Protein AF-Q6NM25-2-F1 (afdb_monomer_lite)

Sequence (185 aa):
MAEPDSVNEAKEKKKKLWKAVFAISGIMLTLVIYGLLQEKIMRVPYGLKKEYFKHSLFLVFCNRLTTSAVSAAALLASKKVLDPVAPVYKYCLISVTNILTTTCQYEALKYVSFPVQTLAKCAKMIPVMVWGTLIMQKKYRGFDYLVAFLVTLGCSVFILFPAGDDISPYNKGRENTVWGVSLMV

Radius of gyration: 23.04 Å; chains: 1; bounding box: 57×48×70 Å

Foldseek 3Di:
DPPPPVVVVVVVVVVVVVVVVVVVVVVVVVVVVVQVVLLCLQPAQDDPVSHGPPCSLVVVVVVVVVVVVVVVVVCVVVVPDPPVPDDVVVVVVVVVVVVVVSSVLSVVSNVPPSLVSVLVVLLVVLVVVVVCCVPVVDPDDVVVVVVSVVSSVVSVCVVCVVVVVPPPVPDDDDPCVVVVVVVVD

Structure (mmCIF, N/CA/C/O backbone):
data_AF-Q6NM25-2-F1
#
_entry.id   AF-Q6NM25-2-F1
#
loop_
_atom_site.group_PDB
_atom_site.id
_atom_site.type_symbol
_atom_site.label_atom_id
_atom_site.label_alt_id
_atom_site.label_comp_id
_atom_site.label_asym_id
_atom_site.label_entity_id
_atom_site.label_seq_id
_atom_site.pdbx_PDB_ins_code
_atom_site.Cartn_x
_atom_site.Cartn_y
_atom_site.Cartn_z
_atom_site.occupancy
_atom_site.B_iso_or_equiv
_atom_site.auth_seq_id
_atom_site.auth_comp_id
_atom_site.auth_asym_id
_atom_site.auth_atom_id
_atom_site.pdbx_PDB_model_num
ATOM 1 N N . MET A 1 1 ? -17.375 28.303 41.080 1.00 48.09 1 MET A N 1
ATOM 2 C CA . MET A 1 1 ? -16.167 27.446 41.119 1.00 48.09 1 MET A CA 1
ATOM 3 C C . MET A 1 1 ? -16.211 26.395 39.995 1.00 48.09 1 MET A C 1
ATOM 5 O O . MET A 1 1 ? -16.061 25.217 40.264 1.00 48.09 1 MET A O 1
ATOM 9 N N . ALA A 1 2 ? -16.425 26.806 38.734 1.00 59.50 2 ALA A N 1
ATOM 10 C CA . ALA A 1 2 ? -16.685 25.899 37.596 1.00 59.50 2 ALA A CA 1
ATOM 11 C C . ALA A 1 2 ? -15.498 25.758 36.612 1.00 59.50 2 ALA A C 1
ATOM 13 O O . ALA A 1 2 ? -15.672 25.316 35.483 1.00 59.50 2 ALA A O 1
ATOM 14 N N . GLU A 1 3 ? -14.287 26.150 37.015 1.00 63.69 3 GLU A N 1
ATOM 15 C CA . GLU A 1 3 ? -13.128 26.219 36.112 1.00 63.69 3 GLU A CA 1
ATOM 16 C C . GLU A 1 3 ? -12.141 25.024 36.112 1.00 63.69 3 GLU A C 1
ATOM 18 O O . GLU A 1 3 ? -11.453 24.871 35.100 1.00 63.69 3 GLU A O 1
ATOM 23 N N . PRO A 1 4 ? -12.029 24.136 37.130 1.00 66.94 4 PRO A N 1
ATOM 24 C CA . PRO A 1 4 ? -10.933 23.157 37.145 1.00 66.94 4 PRO A CA 1
ATOM 25 C C . PRO A 1 4 ? -11.075 22.038 36.097 1.00 66.94 4 PRO A C 1
ATOM 27 O O . PRO A 1 4 ? -10.065 21.596 35.541 1.00 66.94 4 PRO A O 1
ATOM 30 N N . ASP A 1 5 ? -12.299 21.608 35.780 1.00 76.69 5 ASP A N 1
ATOM 31 C CA . ASP A 1 5 ? -12.516 20.469 34.879 1.00 76.69 5 ASP A CA 1
ATOM 32 C C . ASP A 1 5 ? -12.181 20.816 33.422 1.00 76.69 5 ASP A C 1
ATOM 34 O O . ASP A 1 5 ? -11.438 20.084 32.764 1.00 76.69 5 ASP A O 1
ATOM 38 N N . SER A 1 6 ? -12.600 21.995 32.947 1.00 77.12 6 SER A N 1
ATOM 39 C CA . SER A 1 6 ? -12.327 22.447 31.571 1.00 77.12 6 SER A CA 1
ATOM 40 C C . SER A 1 6 ? -10.824 22.593 31.276 1.00 77.12 6 SER A C 1
ATOM 42 O O . SER A 1 6 ? -10.347 22.232 30.194 1.00 77.12 6 SER A O 1
ATOM 44 N N . VAL A 1 7 ? -10.044 23.063 32.258 1.00 79.50 7 VAL A N 1
ATOM 45 C CA . VAL A 1 7 ? -8.588 23.226 32.138 1.00 79.50 7 VAL A CA 1
ATOM 46 C C . VAL A 1 7 ? -7.889 21.867 32.076 1.00 79.50 7 VAL A C 1
ATOM 48 O O . VAL A 1 7 ? -6.937 21.695 31.305 1.00 79.50 7 VAL A O 1
ATOM 51 N N . ASN A 1 8 ? -8.349 20.888 32.858 1.00 83.81 8 ASN A N 1
ATOM 52 C CA . ASN A 1 8 ? -7.788 19.538 32.852 1.00 83.81 8 ASN A CA 1
ATOM 53 C C . ASN A 1 8 ? -8.090 18.805 31.540 1.00 83.81 8 ASN A C 1
ATOM 55 O O . ASN A 1 8 ? -7.169 18.241 30.941 1.00 83.81 8 ASN A O 1
ATOM 59 N N . GLU A 1 9 ? -9.319 18.899 31.030 1.00 82.56 9 GLU A N 1
ATOM 60 C CA . GLU A 1 9 ? -9.685 18.340 29.726 1.00 82.56 9 GLU A CA 1
ATOM 61 C C . GLU A 1 9 ? -8.871 18.967 28.585 1.00 82.56 9 GLU A C 1
ATOM 63 O O . GLU A 1 9 ? -8.362 18.257 27.712 1.00 82.56 9 GLU A O 1
ATOM 68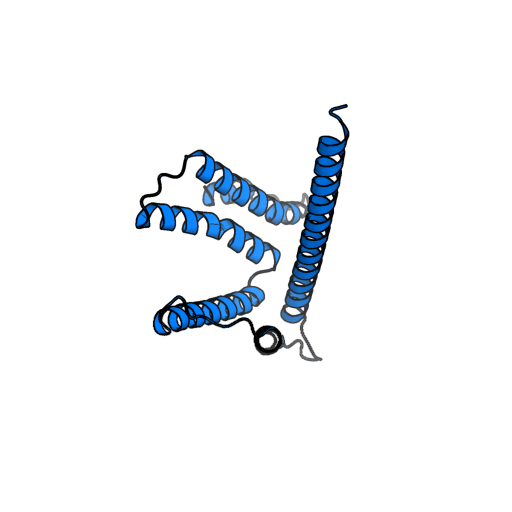 N N . ALA A 1 10 ? -8.682 20.291 28.597 1.00 83.75 10 ALA A N 1
ATOM 69 C CA . ALA A 1 10 ? -7.861 20.982 27.604 1.00 83.75 10 ALA A CA 1
ATOM 70 C C . ALA A 1 10 ? -6.391 20.525 27.658 1.00 83.75 10 ALA A C 1
ATOM 72 O O . ALA A 1 10 ? -5.776 20.265 26.617 1.00 83.75 10 ALA A O 1
ATOM 73 N N . LYS A 1 11 ? -5.824 20.359 28.863 1.00 85.81 11 LYS A N 1
ATOM 74 C CA . LYS A 1 11 ? -4.467 19.819 29.053 1.00 85.81 11 LYS A CA 1
ATOM 75 C C . LYS A 1 11 ? -4.356 18.376 28.562 1.00 85.81 11 LYS A C 1
ATOM 77 O O . LYS A 1 11 ? -3.353 18.033 27.934 1.00 85.81 11 LYS A O 1
ATOM 82 N N . GLU A 1 12 ? -5.355 17.534 28.810 1.00 87.12 12 GLU A N 1
ATOM 83 C CA . GLU A 1 12 ? -5.356 16.143 28.352 1.00 87.12 12 GLU A CA 1
ATOM 84 C C . GLU A 1 12 ? -5.474 16.048 26.827 1.00 87.12 12 GLU A C 1
ATOM 86 O O . GLU A 1 12 ? -4.694 15.328 26.198 1.00 87.12 12 GLU A O 1
ATOM 91 N N . LYS A 1 13 ? -6.368 16.833 26.211 1.00 88.25 13 LYS A N 1
ATOM 92 C CA . LYS A 1 13 ? -6.487 16.941 24.748 1.00 88.25 13 LYS A CA 1
ATOM 93 C C . LYS A 1 13 ? -5.179 17.417 24.122 1.00 88.25 13 LYS A C 1
ATOM 95 O O . LYS A 1 13 ? -4.712 16.798 23.170 1.00 88.25 13 LYS A O 1
ATOM 100 N N . LYS A 1 14 ? -4.529 18.438 24.697 1.00 88.00 14 LYS A N 1
ATOM 101 C CA . LYS A 1 14 ? -3.223 18.932 24.230 1.00 88.00 14 LYS A CA 1
ATOM 102 C C . LYS A 1 14 ? -2.129 17.865 24.351 1.00 88.00 14 LYS A C 1
ATOM 104 O O . LYS A 1 14 ? -1.357 17.684 23.414 1.00 88.00 14 LYS A O 1
ATOM 109 N N . LYS A 1 15 ? -2.090 17.103 25.452 1.00 90.75 15 LYS A N 1
ATOM 110 C CA . LYS A 1 15 ? -1.160 15.970 25.629 1.00 90.75 15 LYS A CA 1
ATOM 111 C C . LYS A 1 15 ? -1.423 14.840 24.628 1.00 90.75 15 LYS A C 1
ATOM 113 O O . LYS A 1 15 ? -0.470 14.316 24.060 1.00 90.75 15 LYS A O 1
ATOM 118 N N . LYS A 1 16 ? -2.685 14.461 24.397 1.00 90.56 16 LYS A N 1
ATOM 119 C CA . LYS A 1 16 ? -3.072 13.435 23.409 1.00 90.56 16 LYS A CA 1
ATOM 120 C C . LYS A 1 16 ? -2.723 13.872 21.989 1.00 90.56 16 LYS A C 1
ATOM 122 O O . LYS A 1 16 ? -2.123 13.092 21.259 1.00 90.56 16 LYS A O 1
ATOM 127 N N . LEU A 1 17 ? -3.023 15.122 21.634 1.00 92.50 17 LEU A N 1
ATOM 128 C CA . LEU A 1 17 ? -2.660 15.704 20.345 1.00 92.50 17 LEU A CA 1
ATOM 129 C C . LEU A 1 17 ? -1.143 15.702 20.155 1.00 92.50 17 LEU A C 1
ATOM 131 O O . LEU A 1 17 ? -0.667 15.276 19.112 1.00 92.50 17 LEU A O 1
ATOM 135 N N . TRP A 1 18 ? -0.374 16.102 21.170 1.00 91.62 18 TRP A N 1
ATOM 136 C CA . TRP A 1 18 ? 1.082 16.121 21.060 1.00 91.62 18 TRP A CA 1
ATOM 137 C C . TRP A 1 18 ? 1.681 14.715 20.936 1.00 91.62 18 TRP A C 1
ATOM 139 O O . TRP A 1 18 ? 2.550 14.497 20.095 1.00 91.62 18 TRP A O 1
ATOM 149 N N . LYS A 1 19 ? 1.152 13.734 21.683 1.00 91.38 19 LYS A N 1
ATOM 150 C CA . LYS A 1 19 ? 1.493 12.311 21.512 1.00 91.38 19 LYS A CA 1
ATOM 151 C C . LYS A 1 19 ? 1.156 11.807 20.104 1.00 91.38 19 LYS A C 1
ATOM 153 O O . LYS A 1 19 ? 1.958 11.089 19.518 1.00 91.38 19 LYS A O 1
ATOM 158 N N . ALA A 1 20 ? 0.005 12.195 19.554 1.00 92.56 20 ALA A N 1
ATOM 159 C CA . ALA A 1 20 ? -0.413 11.811 18.207 1.00 92.56 20 ALA A CA 1
ATOM 160 C C . ALA A 1 20 ? 0.478 12.441 17.128 1.00 92.56 20 ALA A C 1
ATOM 162 O O . ALA A 1 20 ? 0.942 11.734 16.242 1.00 92.56 20 ALA A O 1
ATOM 163 N N . VAL A 1 21 ? 0.779 13.739 17.229 1.00 93.75 21 VAL A N 1
ATOM 164 C CA . VAL A 1 21 ? 1.681 14.439 16.301 1.00 93.75 21 VAL A CA 1
ATOM 165 C C . VAL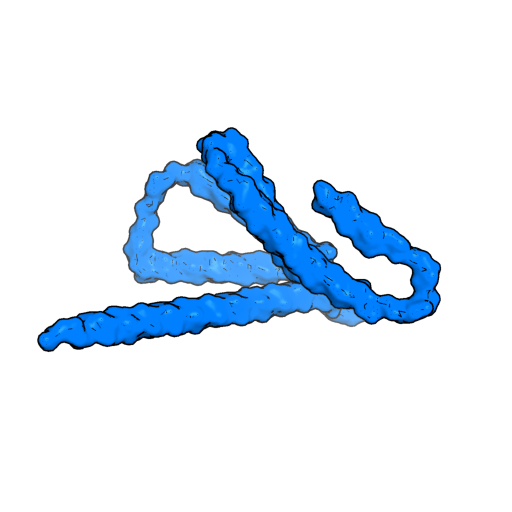 A 1 21 ? 3.080 13.826 16.342 1.00 93.75 21 VAL A C 1
ATOM 167 O O . VAL A 1 21 ? 3.646 13.570 15.286 1.00 93.75 21 VAL A O 1
ATOM 170 N N . PHE A 1 22 ? 3.607 13.529 17.535 1.00 94.00 22 PHE A N 1
ATOM 171 C CA . PHE A 1 22 ? 4.906 12.870 17.695 1.00 94.00 22 PHE A CA 1
ATOM 172 C C . PHE A 1 22 ? 4.924 11.454 17.097 1.00 94.00 22 PHE A C 1
ATOM 174 O O . PHE A 1 22 ? 5.885 11.062 16.440 1.00 94.00 22 PHE A O 1
ATOM 181 N N . ALA A 1 23 ? 3.845 10.688 17.275 1.00 92.75 23 ALA A N 1
ATOM 182 C CA . ALA A 1 23 ? 3.720 9.367 16.668 1.00 92.75 23 ALA A CA 1
ATOM 183 C C . ALA A 1 23 ? 3.633 9.448 15.134 1.00 92.75 23 ALA A C 1
ATOM 185 O O . ALA A 1 23 ? 4.322 8.703 14.441 1.00 92.75 23 ALA A O 1
ATOM 186 N N . ILE A 1 24 ? 2.825 10.368 14.594 1.00 93.75 24 ILE A N 1
ATOM 187 C CA . ILE A 1 24 ? 2.669 10.562 13.146 1.00 93.75 24 ILE A CA 1
ATOM 188 C C . ILE A 1 24 ? 3.989 11.016 12.523 1.00 93.75 24 ILE A C 1
ATOM 190 O O . ILE A 1 24 ? 4.394 10.456 11.508 1.00 93.75 24 ILE A O 1
ATOM 194 N N . SER A 1 25 ? 4.684 11.987 13.121 1.00 93.31 25 SER A N 1
ATOM 195 C CA . SER A 1 25 ? 5.962 12.475 12.595 1.00 93.31 25 SER A CA 1
ATOM 196 C C . SER A 1 25 ? 7.040 11.392 12.619 1.00 93.31 25 SER A C 1
ATOM 198 O O . SER A 1 25 ? 7.750 11.232 11.628 1.00 93.31 25 SER A O 1
ATOM 200 N N . GLY A 1 26 ? 7.110 10.599 13.695 1.00 92.94 26 GLY A N 1
ATOM 201 C CA . GLY A 1 26 ? 8.011 9.452 13.790 1.00 92.94 26 GLY A CA 1
ATOM 202 C C . GLY A 1 26 ? 7.743 8.420 12.696 1.00 92.94 26 GLY A C 1
ATOM 203 O O . GLY A 1 26 ? 8.653 8.056 11.954 1.00 92.94 26 GLY A O 1
ATOM 204 N N . ILE A 1 27 ? 6.481 8.010 12.526 1.00 91.25 27 ILE A N 1
ATOM 205 C CA . ILE A 1 27 ? 6.086 7.053 11.482 1.00 91.25 27 ILE A CA 1
ATOM 206 C C . ILE A 1 27 ? 6.400 7.610 10.085 1.00 91.25 27 ILE A C 1
ATOM 208 O O . ILE A 1 27 ? 6.971 6.897 9.261 1.00 91.25 27 ILE A O 1
ATOM 212 N N . MET A 1 28 ? 6.075 8.877 9.814 1.00 89.69 28 MET A N 1
ATOM 213 C CA . MET A 1 28 ? 6.335 9.515 8.520 1.00 89.69 28 MET A CA 1
ATOM 214 C C . MET A 1 28 ? 7.831 9.571 8.202 1.00 89.69 28 MET A C 1
ATOM 216 O O . MET A 1 28 ? 8.235 9.156 7.117 1.00 89.69 28 MET A O 1
ATOM 220 N N . LEU A 1 29 ? 8.661 10.020 9.148 1.00 90.94 29 LEU A N 1
ATOM 221 C CA . LEU A 1 29 ? 10.108 10.106 8.960 1.00 90.94 29 LEU A CA 1
ATOM 222 C C . LEU A 1 29 ? 10.713 8.723 8.690 1.00 90.94 29 LEU A C 1
ATOM 224 O O . LEU A 1 29 ? 11.470 8.551 7.735 1.00 90.94 29 LEU A O 1
ATOM 228 N N . THR A 1 30 ? 10.336 7.717 9.483 1.00 89.88 30 THR A N 1
ATOM 229 C CA . THR A 1 30 ? 10.833 6.348 9.310 1.00 89.88 30 THR A CA 1
ATOM 230 C C . THR A 1 30 ? 10.402 5.744 7.973 1.00 89.88 30 THR A C 1
ATOM 232 O O . THR A 1 30 ? 11.229 5.136 7.296 1.00 89.88 30 THR A O 1
ATOM 235 N N . LEU A 1 31 ? 9.146 5.925 7.550 1.00 86.25 31 LEU A N 1
ATOM 236 C CA . LEU A 1 31 ? 8.656 5.385 6.277 1.00 86.25 31 LEU A CA 1
ATOM 237 C C . LEU A 1 31 ? 9.287 6.072 5.060 1.00 86.25 31 LEU A C 1
ATOM 239 O O . LEU A 1 31 ? 9.564 5.397 4.068 1.00 86.25 31 LEU A O 1
ATOM 243 N N . VAL A 1 32 ? 9.544 7.381 5.134 1.00 86.69 32 VAL A N 1
ATOM 244 C CA . VAL A 1 32 ? 10.244 8.117 4.071 1.00 86.69 32 VAL A CA 1
ATOM 245 C C . VAL A 1 32 ? 11.694 7.652 3.965 1.00 86.69 32 VAL A C 1
ATOM 247 O O . VAL A 1 32 ? 12.134 7.305 2.872 1.00 86.69 32 VAL A O 1
ATOM 250 N N . ILE A 1 33 ? 12.425 7.564 5.082 1.00 86.94 33 ILE A N 1
ATOM 251 C CA . ILE A 1 33 ? 13.812 7.068 5.085 1.00 86.94 33 ILE A CA 1
ATOM 252 C C . ILE A 1 33 ? 13.870 5.633 4.559 1.00 86.94 33 ILE A C 1
ATOM 254 O O . ILE A 1 33 ? 14.714 5.325 3.720 1.00 86.94 33 ILE A O 1
ATOM 258 N N . TYR A 1 34 ? 12.953 4.769 5.005 1.00 83.00 34 TYR A N 1
ATOM 259 C CA . TYR A 1 34 ? 12.860 3.393 4.527 1.00 83.00 34 TYR A CA 1
ATOM 260 C C . TYR A 1 34 ? 12.624 3.341 3.014 1.00 83.00 34 TYR A C 1
ATOM 262 O O . TYR A 1 34 ? 13.337 2.629 2.314 1.00 83.00 34 TYR A O 1
ATOM 270 N N . GLY A 1 35 ? 11.683 4.136 2.497 1.00 82.56 35 GLY A N 1
ATOM 271 C CA . GLY A 1 35 ? 11.391 4.224 1.067 1.00 82.56 35 GLY A CA 1
ATOM 272 C C . GLY A 1 35 ? 12.573 4.718 0.230 1.00 82.56 35 GLY A C 1
ATOM 273 O O . GLY A 1 35 ? 12.897 4.112 -0.790 1.00 82.56 35 GLY A O 1
ATOM 274 N N . LEU A 1 36 ? 13.261 5.770 0.684 1.00 83.06 36 LEU A N 1
ATOM 275 C CA . LEU A 1 36 ? 14.436 6.323 0.003 1.00 83.06 36 LEU A CA 1
ATOM 276 C C . LEU A 1 36 ? 15.624 5.358 0.024 1.00 83.06 36 LEU A C 1
ATOM 278 O O . LEU A 1 36 ? 16.297 5.179 -0.990 1.00 83.06 36 LEU A O 1
ATOM 282 N N . LEU A 1 37 ? 15.883 4.717 1.166 1.00 82.25 37 LEU A N 1
ATOM 283 C CA . LEU A 1 37 ? 16.938 3.715 1.283 1.00 82.25 37 LEU A CA 1
ATOM 284 C C . LEU A 1 37 ? 16.637 2.506 0.392 1.00 82.25 37 LEU A C 1
ATOM 286 O O . LEU A 1 37 ? 17.533 1.997 -0.279 1.00 82.25 37 LEU A O 1
ATOM 290 N N . GLN A 1 38 ? 15.369 2.095 0.330 1.00 79.50 38 GLN A N 1
ATOM 291 C CA . GLN A 1 38 ? 14.915 1.025 -0.546 1.00 79.50 38 GLN A CA 1
ATOM 292 C C . GLN A 1 38 ? 15.111 1.385 -2.026 1.00 79.50 38 GLN A C 1
ATOM 294 O O . GLN A 1 38 ? 15.620 0.562 -2.782 1.00 79.50 38 GLN A O 1
ATOM 299 N N . GLU A 1 39 ? 14.785 2.614 -2.442 1.00 78.94 39 GLU A N 1
ATOM 300 C CA . GLU A 1 39 ? 15.058 3.076 -3.807 1.00 78.94 39 GLU A CA 1
ATOM 301 C C . GLU A 1 39 ? 16.562 3.078 -4.112 1.00 78.94 39 GLU A C 1
ATOM 303 O O . GLU A 1 39 ? 16.969 2.594 -5.169 1.00 78.94 39 GLU A O 1
ATOM 308 N N . LYS A 1 40 ? 17.411 3.542 -3.182 1.00 79.81 40 LYS A N 1
ATOM 309 C CA . LYS A 1 40 ? 18.870 3.504 -3.370 1.00 79.81 40 LYS A CA 1
ATOM 310 C C . LYS A 1 40 ? 19.390 2.078 -3.552 1.00 79.81 40 LYS A C 1
ATOM 312 O O . LYS A 1 40 ? 20.163 1.844 -4.473 1.00 79.81 40 LYS A O 1
ATOM 317 N N . ILE A 1 41 ? 18.928 1.118 -2.753 1.00 74.69 41 ILE A N 1
ATOM 318 C CA . ILE A 1 41 ? 19.320 -0.299 -2.890 1.00 74.69 41 ILE A CA 1
ATOM 319 C C . ILE A 1 41 ? 18.896 -0.886 -4.250 1.00 74.69 41 ILE A C 1
ATOM 321 O O . ILE A 1 41 ? 19.509 -1.832 -4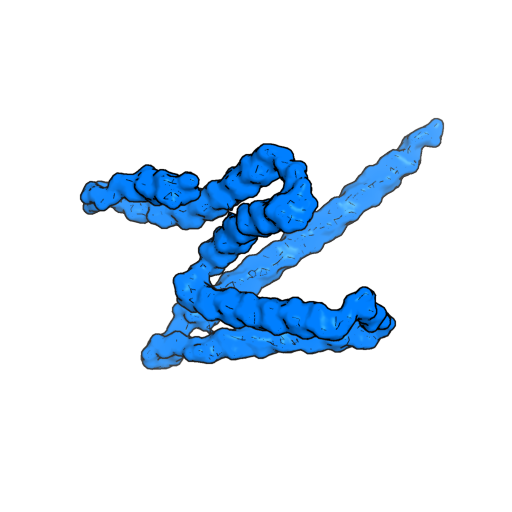.747 1.00 74.69 41 ILE A O 1
ATOM 325 N N . MET A 1 42 ? 17.846 -0.344 -4.868 1.00 69.69 42 MET A N 1
ATOM 326 C CA . MET A 1 42 ? 17.333 -0.834 -6.148 1.00 69.69 42 MET A CA 1
ATOM 327 C C . MET A 1 42 ? 17.922 -0.126 -7.369 1.00 69.69 42 MET A C 1
ATOM 329 O O . MET A 1 42 ? 18.050 -0.752 -8.418 1.00 69.69 42 MET A O 1
ATOM 333 N N . ARG A 1 43 ? 18.297 1.152 -7.247 1.00 66.75 43 ARG A N 1
ATOM 334 C CA . ARG A 1 43 ? 18.870 1.946 -8.346 1.00 66.75 43 ARG A CA 1
ATOM 335 C C . ARG A 1 43 ? 20.395 1.955 -8.394 1.00 66.75 43 ARG A C 1
ATOM 337 O O . ARG A 1 43 ? 20.946 2.287 -9.440 1.00 66.75 43 ARG A O 1
ATOM 344 N N . VAL A 1 44 ? 21.083 1.618 -7.304 1.00 67.56 44 VAL A N 1
ATOM 345 C CA . VAL A 1 44 ? 22.552 1.594 -7.287 1.00 67.56 44 VAL A CA 1
ATOM 346 C C . VAL A 1 44 ? 23.060 0.342 -8.021 1.00 67.56 44 VAL A C 1
ATOM 348 O O . VAL A 1 44 ? 22.649 -0.768 -7.679 1.00 67.56 44 VAL A O 1
ATOM 351 N N . PRO A 1 45 ? 23.944 0.480 -9.028 1.00 64.94 45 PRO A N 1
ATOM 352 C CA . PRO A 1 45 ? 24.667 -0.654 -9.593 1.00 64.94 45 PRO A CA 1
ATOM 353 C C . PRO A 1 45 ? 25.704 -1.136 -8.573 1.00 64.94 45 PRO A C 1
ATOM 355 O O . PRO A 1 45 ? 26.474 -0.332 -8.047 1.00 64.94 45 PRO A O 1
ATOM 358 N N . TYR A 1 46 ? 25.741 -2.436 -8.291 1.00 61.66 46 TYR A N 1
ATOM 359 C CA . TYR A 1 46 ? 26.685 -2.997 -7.327 1.00 61.66 46 TYR A CA 1
ATOM 360 C C . TYR A 1 46 ? 27.759 -3.819 -8.045 1.00 61.66 46 TYR A C 1
ATOM 362 O O . TYR A 1 46 ? 27.477 -4.618 -8.934 1.00 61.66 46 TYR A O 1
ATOM 370 N N . GLY A 1 47 ? 29.016 -3.621 -7.643 1.00 65.81 47 GLY A N 1
ATOM 371 C CA . GLY A 1 47 ? 30.172 -4.348 -8.174 1.00 65.81 47 GLY A CA 1
ATOM 372 C C . GLY A 1 47 ? 30.843 -3.711 -9.400 1.00 65.81 47 GLY A C 1
ATOM 373 O O . GLY A 1 47 ? 30.346 -2.768 -10.012 1.00 65.81 47 GLY A O 1
ATOM 374 N N . LEU A 1 48 ? 32.010 -4.259 -9.762 1.00 60.94 48 LEU A N 1
ATOM 375 C CA . LEU A 1 48 ? 32.880 -3.771 -10.847 1.00 60.94 48 LEU A CA 1
ATOM 376 C C . LEU A 1 48 ? 32.225 -3.822 -12.240 1.00 60.94 48 LEU A C 1
ATOM 378 O O . LEU A 1 48 ? 32.590 -3.044 -13.116 1.00 60.94 48 LEU A O 1
ATOM 382 N N . LYS A 1 49 ? 31.249 -4.716 -12.446 1.00 59.00 49 LYS A N 1
ATOM 383 C CA . LYS A 1 49 ? 30.565 -4.928 -13.735 1.00 59.00 49 LYS A CA 1
ATOM 384 C C . LYS A 1 49 ? 29.243 -4.163 -13.897 1.00 59.00 49 LYS A C 1
ATOM 386 O O . LYS A 1 49 ? 28.524 -4.420 -14.855 1.00 59.00 49 LYS A O 1
ATOM 391 N N . LYS A 1 50 ? 28.925 -3.208 -13.008 1.00 59.03 50 LYS A N 1
ATOM 392 C CA . LYS A 1 50 ? 27.669 -2.426 -13.044 1.00 59.03 50 LYS A CA 1
ATOM 393 C C . LYS A 1 50 ? 26.403 -3.295 -13.152 1.00 59.03 50 LYS A C 1
ATOM 395 O O . LYS A 1 50 ? 25.413 -2.886 -13.756 1.00 59.03 50 LYS A O 1
ATOM 400 N N . GLU A 1 51 ? 26.410 -4.489 -12.570 1.00 56.47 51 GLU A N 1
ATOM 401 C CA . GLU A 1 51 ? 25.203 -5.304 -12.529 1.00 56.47 51 GLU A CA 1
ATOM 402 C C . GLU A 1 51 ? 24.283 -4.732 -11.443 1.00 56.47 51 GLU A C 1
ATOM 404 O O . GLU A 1 51 ? 24.679 -4.525 -10.293 1.00 56.47 51 GLU A O 1
ATOM 409 N N . TYR A 1 52 ? 23.036 -4.423 -11.804 1.00 59.69 52 TYR A N 1
ATOM 410 C CA . TYR A 1 52 ? 22.003 -4.222 -10.793 1.00 59.69 52 TYR A CA 1
ATOM 411 C C . TYR A 1 52 ? 21.926 -5.502 -9.962 1.00 59.69 52 TYR A C 1
ATOM 413 O O . TYR A 1 52 ? 21.947 -6.595 -10.535 1.00 59.69 52 TYR A O 1
ATOM 421 N N . PHE A 1 53 ? 21.819 -5.401 -8.633 1.00 55.84 53 PHE A N 1
ATOM 422 C CA . PHE A 1 53 ? 21.569 -6.584 -7.811 1.00 55.84 53 PHE A CA 1
ATOM 423 C C . PHE A 1 53 ? 20.270 -7.237 -8.296 1.00 55.84 53 PHE A C 1
ATOM 425 O O . PHE A 1 53 ? 19.162 -6.805 -7.967 1.00 55.84 53 PHE A O 1
ATOM 432 N N . LYS A 1 54 ? 20.405 -8.318 -9.073 1.00 56.31 54 LYS A N 1
ATOM 433 C CA . LYS A 1 54 ? 19.285 -9.104 -9.609 1.00 56.31 54 LYS A CA 1
ATOM 434 C C . LYS A 1 54 ? 18.329 -9.551 -8.491 1.00 56.31 54 LYS A C 1
ATOM 436 O O . LYS A 1 54 ? 17.138 -9.733 -8.724 1.00 56.31 54 LYS A O 1
ATOM 441 N N . HIS A 1 55 ? 18.853 -9.658 -7.266 1.00 64.19 55 HIS A N 1
ATOM 442 C CA . HIS A 1 55 ? 18.168 -10.123 -6.065 1.00 64.19 55 HIS A CA 1
ATOM 443 C C . HIS A 1 55 ? 17.895 -9.035 -5.002 1.00 64.19 55 HIS A C 1
ATOM 445 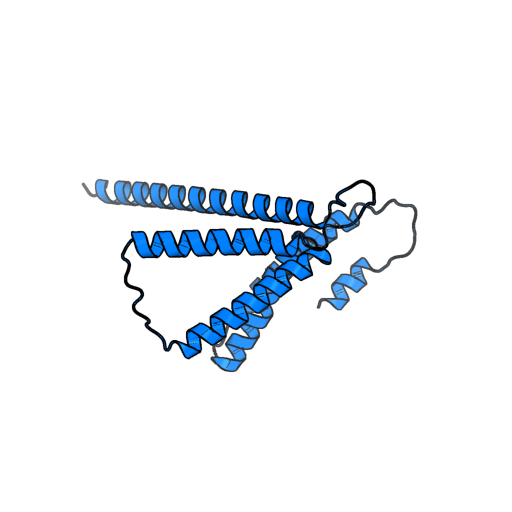O O . HIS A 1 55 ? 17.579 -9.392 -3.869 1.00 64.19 55 HIS A O 1
ATOM 451 N N . SER A 1 56 ? 17.929 -7.726 -5.311 1.00 67.25 56 SER A N 1
ATOM 452 C CA . SER A 1 56 ? 17.535 -6.688 -4.325 1.00 67.25 56 SER A CA 1
ATOM 453 C C . SER A 1 56 ? 16.120 -6.908 -3.775 1.00 67.25 56 SER A C 1
ATOM 455 O O . SER A 1 56 ? 15.855 -6.666 -2.600 1.00 67.25 56 SER A O 1
ATOM 457 N N . LEU A 1 57 ? 15.213 -7.443 -4.597 1.00 66.62 57 LEU A N 1
ATOM 458 C CA . LEU A 1 57 ? 13.859 -7.793 -4.162 1.00 66.62 57 LEU A CA 1
ATOM 459 C C . LEU A 1 57 ? 13.840 -8.872 -3.093 1.00 66.62 57 LEU A C 1
ATOM 461 O O . LEU A 1 57 ? 13.019 -8.801 -2.188 1.00 66.62 57 LEU A O 1
ATOM 465 N N . PHE A 1 58 ? 14.746 -9.846 -3.184 1.00 73.31 58 PHE A N 1
ATOM 466 C CA . PHE A 1 58 ? 14.861 -10.897 -2.187 1.00 73.31 58 PHE A CA 1
ATOM 467 C C . PHE A 1 58 ? 15.346 -10.324 -0.856 1.00 73.31 58 PHE A C 1
ATOM 469 O O . PHE A 1 58 ? 14.796 -10.675 0.175 1.00 73.31 58 PHE A O 1
ATOM 476 N N . LEU A 1 59 ? 16.291 -9.377 -0.859 1.00 74.50 59 LEU A N 1
ATOM 477 C CA . LEU A 1 59 ? 16.726 -8.697 0.370 1.00 74.50 59 LEU A CA 1
ATOM 478 C C . LEU A 1 59 ? 15.578 -7.944 1.050 1.00 74.50 59 LEU A C 1
ATOM 480 O O . LEU A 1 59 ? 15.379 -8.073 2.258 1.00 74.50 59 LEU A O 1
ATOM 484 N N . VAL A 1 60 ? 14.791 -7.186 0.283 1.00 75.94 60 VAL A N 1
ATOM 485 C CA . VAL A 1 60 ? 13.654 -6.438 0.839 1.00 75.94 60 VAL A CA 1
ATOM 486 C C . VAL A 1 60 ? 12.526 -7.381 1.270 1.00 75.94 60 VAL A C 1
ATOM 488 O O . VAL A 1 60 ? 11.905 -7.167 2.313 1.00 75.94 60 VAL A O 1
ATOM 491 N N . PHE A 1 61 ? 12.300 -8.454 0.514 1.00 76.31 61 PHE A N 1
ATOM 492 C CA . PHE A 1 61 ? 11.382 -9.529 0.872 1.00 76.31 61 PHE A CA 1
ATOM 493 C C . PHE A 1 61 ? 11.805 -10.217 2.174 1.00 76.31 61 PHE A C 1
ATOM 495 O O . PHE A 1 61 ? 10.985 -10.340 3.076 1.00 76.31 61 PHE A O 1
ATOM 502 N N . CYS A 1 62 ? 13.082 -10.564 2.336 1.00 79.69 62 CYS A N 1
ATOM 503 C CA . CYS A 1 62 ? 13.635 -11.124 3.568 1.00 79.69 62 CYS A CA 1
ATOM 504 C C . CYS A 1 62 ? 13.495 -10.156 4.740 1.00 79.69 62 CYS A C 1
ATOM 506 O O . CYS A 1 62 ? 13.036 -10.558 5.801 1.00 79.69 62 CYS A O 1
ATOM 508 N N . ASN A 1 63 ? 13.793 -8.868 4.550 1.00 82.75 63 ASN A N 1
ATOM 509 C CA . ASN A 1 63 ? 13.549 -7.859 5.578 1.00 82.75 63 ASN A CA 1
ATOM 510 C C . ASN A 1 63 ? 12.066 -7.816 5.987 1.00 82.75 63 ASN A C 1
ATOM 512 O O . ASN A 1 63 ? 11.753 -7.713 7.171 1.00 82.75 63 ASN A O 1
ATOM 516 N N . ARG A 1 64 ? 11.142 -7.931 5.025 1.00 80.75 64 ARG A N 1
ATOM 517 C CA . ARG A 1 64 ? 9.701 -8.004 5.303 1.00 80.75 64 ARG A CA 1
ATOM 518 C C . ARG A 1 64 ? 9.301 -9.293 6.016 1.00 80.75 64 ARG A C 1
ATOM 520 O O . ARG A 1 64 ? 8.458 -9.257 6.908 1.00 80.75 64 ARG A O 1
ATOM 527 N N . LEU A 1 65 ? 9.898 -10.421 5.644 1.00 82.38 65 LEU A N 1
ATOM 528 C CA . LEU A 1 65 ? 9.701 -11.682 6.347 1.00 82.38 65 LEU A CA 1
ATOM 529 C C . LEU A 1 65 ? 10.166 -11.548 7.797 1.00 82.38 65 LEU A C 1
ATOM 531 O O . LEU A 1 65 ? 9.404 -11.887 8.698 1.00 82.38 65 LEU A O 1
ATOM 535 N N . THR A 1 66 ? 11.329 -10.947 8.046 1.00 86.06 66 THR A N 1
ATOM 536 C CA . THR A 1 66 ? 11.827 -10.691 9.402 1.00 86.06 66 THR A CA 1
ATOM 537 C C . THR A 1 66 ? 10.894 -9.771 10.185 1.00 86.06 66 THR A C 1
ATOM 539 O O . THR A 1 66 ? 10.558 -10.088 11.321 1.00 86.06 66 THR A O 1
ATOM 542 N N . THR A 1 67 ? 10.395 -8.673 9.605 1.00 86.00 67 THR A N 1
ATOM 543 C CA . THR A 1 67 ? 9.435 -7.804 10.316 1.00 86.00 67 THR A CA 1
ATOM 544 C C . THR A 1 67 ? 8.101 -8.500 10.577 1.00 86.00 67 THR A C 1
ATOM 546 O O . THR A 1 67 ? 7.509 -8.304 11.640 1.00 86.00 67 THR A O 1
ATOM 549 N N . SER A 1 68 ? 7.637 -9.354 9.660 1.00 82.62 68 SER A N 1
ATOM 550 C CA . SER A 1 68 ? 6.447 -10.181 9.873 1.00 82.62 68 SER A CA 1
ATOM 551 C C . SER A 1 68 ? 6.660 -11.220 10.978 1.00 82.62 68 SER A C 1
ATOM 553 O O . SER A 1 68 ? 5.781 -11.398 11.817 1.00 82.62 68 SER A O 1
ATOM 555 N N . ALA A 1 69 ? 7.849 -11.824 11.053 1.00 86.44 69 ALA A N 1
ATOM 556 C CA . ALA A 1 69 ? 8.225 -12.772 12.094 1.00 86.44 69 ALA A CA 1
ATOM 557 C C . ALA A 1 69 ? 8.341 -12.086 13.460 1.00 86.44 69 ALA A C 1
ATOM 559 O O . ALA A 1 69 ? 7.815 -12.596 14.442 1.00 86.44 69 ALA A O 1
ATOM 560 N N . VAL A 1 70 ? 8.940 -10.893 13.522 1.00 89.31 70 VAL A N 1
ATOM 561 C CA . VAL A 1 70 ? 8.978 -10.060 14.736 1.00 89.31 70 VAL A CA 1
ATOM 562 C C . VAL A 1 70 ? 7.565 -9.670 15.168 1.00 89.31 70 VAL A C 1
ATOM 564 O O . VAL A 1 70 ? 7.253 -9.731 16.353 1.00 89.31 70 VAL A O 1
ATOM 567 N N . SER A 1 71 ? 6.687 -9.329 14.221 1.00 84.88 71 SER A N 1
ATOM 568 C CA . SER A 1 71 ? 5.281 -9.029 14.520 1.00 84.88 71 SER A CA 1
ATOM 569 C C . SER A 1 71 ? 4.557 -10.258 15.073 1.00 84.88 71 SER A C 1
ATOM 571 O O . SER A 1 71 ? 3.854 -10.154 16.073 1.00 84.88 71 SER A O 1
ATOM 573 N N . ALA A 1 72 ? 4.767 -11.434 14.478 1.00 82.88 72 ALA A N 1
ATOM 574 C CA . ALA A 1 72 ? 4.215 -12.690 14.972 1.00 82.88 72 ALA A CA 1
ATOM 575 C C . ALA A 1 72 ? 4.753 -13.036 16.371 1.00 82.88 72 ALA A C 1
ATOM 577 O O . ALA A 1 72 ? 3.972 -13.370 17.257 1.00 82.88 72 ALA A O 1
ATOM 578 N N . ALA A 1 73 ? 6.058 -12.879 16.606 1.00 86.06 73 ALA A N 1
ATOM 579 C CA . ALA A 1 73 ? 6.685 -13.099 17.906 1.00 86.06 73 ALA A CA 1
ATOM 580 C C . ALA A 1 73 ? 6.151 -12.129 18.971 1.00 86.06 73 ALA A C 1
ATOM 582 O O . ALA A 1 73 ? 5.843 -12.551 20.081 1.00 86.06 73 ALA A O 1
ATOM 583 N N . ALA A 1 74 ? 5.971 -10.851 18.629 1.00 86.25 74 ALA A N 1
ATOM 584 C CA . ALA A 1 74 ? 5.384 -9.856 19.520 1.00 86.25 74 ALA A CA 1
ATOM 585 C C . ALA A 1 74 ? 3.918 -10.175 19.856 1.00 86.25 74 ALA A C 1
ATOM 587 O O . ALA A 1 74 ? 3.507 -10.024 21.005 1.00 86.25 74 ALA A O 1
ATOM 588 N N . LEU A 1 75 ? 3.132 -10.659 18.887 1.00 79.69 75 LEU A N 1
ATOM 589 C CA . LEU A 1 75 ? 1.750 -11.090 19.124 1.00 79.69 75 LEU A CA 1
ATOM 590 C C . LEU A 1 75 ? 1.682 -12.328 20.026 1.00 79.69 75 LEU A C 1
ATOM 592 O O . LEU A 1 75 ? 0.887 -12.346 20.967 1.00 79.69 75 LEU A O 1
ATOM 596 N N . LEU A 1 76 ? 2.545 -13.320 19.780 1.00 80.19 76 LEU A N 1
ATOM 597 C CA . LEU A 1 76 ? 2.671 -14.510 20.623 1.00 80.19 76 LEU A CA 1
ATOM 598 C C . LEU A 1 76 ? 3.091 -14.137 22.053 1.00 80.19 76 LEU A C 1
ATOM 600 O O . LEU A 1 76 ? 2.487 -14.614 23.012 1.00 80.19 76 LEU A O 1
ATOM 604 N N . ALA A 1 77 ? 4.065 -13.234 22.203 1.00 84.25 77 ALA A N 1
ATOM 605 C CA . ALA A 1 77 ? 4.525 -12.743 23.502 1.00 84.25 77 ALA A CA 1
ATOM 606 C C . ALA A 1 77 ? 3.444 -11.938 24.236 1.00 84.25 77 ALA A C 1
ATOM 608 O O . ALA A 1 77 ? 3.297 -12.056 25.450 1.00 84.25 77 ALA A O 1
ATOM 609 N N . SER A 1 78 ? 2.642 -11.161 23.502 1.00 78.06 78 SER A N 1
ATOM 610 C CA . SER A 1 78 ? 1.559 -10.369 24.085 1.00 78.06 78 SER A CA 1
ATOM 611 C C . SER A 1 78 ? 0.336 -11.207 24.488 1.00 78.06 78 SER A C 1
ATOM 613 O O . SER A 1 78 ? -0.627 -10.622 24.987 1.00 78.06 78 SER A O 1
ATOM 615 N N . LYS A 1 79 ? 0.339 -12.537 24.262 1.00 65.44 79 LYS A N 1
ATOM 616 C CA . LYS A 1 79 ? -0.764 -13.482 24.547 1.00 65.44 79 LYS A CA 1
ATOM 617 C C . LYS A 1 79 ? -2.145 -13.003 24.074 1.00 65.44 79 LYS A C 1
ATOM 619 O O . LYS A 1 79 ? -3.174 -13.443 24.586 1.00 65.44 79 LYS A O 1
ATOM 624 N N . LYS A 1 80 ? -2.196 -12.096 23.095 1.00 62.19 80 LYS A N 1
ATOM 625 C CA . LYS A 1 80 ? -3.461 -11.600 22.566 1.00 62.19 80 LYS A CA 1
ATOM 626 C C . LYS A 1 80 ? -4.010 -12.691 21.661 1.00 62.19 80 LYS A C 1
ATOM 628 O O . LYS A 1 80 ? -3.459 -12.940 20.591 1.00 62.19 80 LYS A O 1
ATOM 633 N N . VAL A 1 81 ? -5.032 -13.383 22.158 1.00 55.56 81 VAL A N 1
ATOM 634 C CA . VAL A 1 81 ? -5.696 -14.486 21.468 1.00 55.56 81 VAL A CA 1
ATOM 635 C C . VAL A 1 81 ? -6.076 -14.045 20.058 1.00 55.56 81 VAL A C 1
ATOM 637 O O . VAL A 1 81 ? -6.739 -13.027 19.853 1.00 55.56 81 VAL A O 1
ATOM 640 N N . LEU A 1 82 ? -5.581 -14.792 19.074 1.00 53.56 82 LEU A N 1
ATOM 641 C CA . LEU A 1 82 ? -6.044 -14.723 17.699 1.00 53.56 82 LEU A CA 1
ATOM 642 C C . LEU A 1 82 ? -7.433 -15.355 17.677 1.00 53.56 82 LEU A C 1
ATOM 644 O O . LEU A 1 82 ? -7.562 -16.472 17.193 1.00 53.56 82 LEU A O 1
ATOM 648 N N . ASP A 1 83 ? -8.448 -14.696 18.240 1.00 54.38 83 ASP A N 1
ATOM 649 C CA . ASP A 1 83 ? -9.823 -15.095 17.955 1.00 54.38 83 ASP A CA 1
ATOM 650 C C . ASP A 1 83 ? -10.019 -14.883 16.451 1.00 54.38 83 ASP A C 1
ATOM 652 O O . ASP A 1 83 ? -10.049 -13.732 15.988 1.00 54.38 83 ASP A O 1
ATOM 656 N N . PRO A 1 84 ? -10.078 -15.957 15.642 1.00 52.72 84 PRO A N 1
ATOM 657 C CA . PRO A 1 84 ? -10.298 -15.828 14.222 1.00 52.72 84 PRO A CA 1
ATOM 658 C C . PRO A 1 84 ? -11.774 -15.472 14.078 1.00 52.72 84 PRO A C 1
ATOM 660 O O . PRO A 1 84 ? -12.638 -16.335 13.979 1.00 52.72 84 PRO A O 1
ATOM 663 N N . VAL A 1 85 ? -12.077 -14.174 14.080 1.00 62.31 85 VAL A N 1
ATOM 664 C CA . VAL A 1 85 ? -13.436 -13.668 13.834 1.00 62.31 85 VAL A CA 1
ATOM 665 C C . VAL A 1 85 ? -13.937 -14.097 12.442 1.00 62.31 85 VAL A C 1
ATOM 667 O O . VAL A 1 85 ? -15.139 -14.081 12.187 1.00 62.31 85 VAL A O 1
ATOM 670 N N . ALA A 1 86 ? -13.042 -14.516 11.534 1.00 57.69 86 ALA A N 1
ATOM 671 C CA . ALA A 1 86 ? -13.385 -14.941 10.180 1.00 57.69 86 ALA A CA 1
ATOM 672 C C . ALA A 1 86 ? -12.847 -16.342 9.780 1.00 57.69 86 ALA A C 1
ATOM 674 O O . ALA A 1 86 ? -11.835 -16.812 10.298 1.00 57.69 86 ALA A O 1
ATOM 675 N N . PRO A 1 87 ? -13.493 -17.014 8.801 1.00 65.06 87 PRO A N 1
ATOM 676 C CA . PRO A 1 87 ? -13.049 -18.302 8.266 1.00 65.06 87 PRO A CA 1
ATOM 677 C C . PRO A 1 87 ? -11.634 -18.240 7.674 1.00 65.06 87 PRO A C 1
ATOM 679 O O . PRO A 1 87 ? -11.327 -17.338 6.889 1.00 65.06 87 PRO A O 1
ATOM 682 N N . VAL A 1 88 ? -10.807 -19.252 7.959 1.00 72.38 88 VAL A N 1
ATOM 683 C CA . VAL A 1 88 ? -9.410 -19.371 7.482 1.00 72.38 88 VAL A CA 1
ATOM 684 C C . VAL A 1 88 ? -9.257 -19.231 5.964 1.00 72.38 88 VAL A C 1
ATOM 686 O O . VAL A 1 88 ? -8.263 -18.682 5.498 1.00 72.38 88 VAL A O 1
ATOM 689 N N . TYR A 1 89 ? -10.257 -19.649 5.180 1.00 73.00 89 TYR A N 1
ATOM 690 C CA . TYR A 1 89 ? -10.232 -19.510 3.721 1.00 73.00 89 TYR A CA 1
ATOM 691 C C . TYR A 1 89 ? -10.238 -18.041 3.272 1.00 73.00 89 TYR A C 1
ATOM 693 O O . TYR A 1 89 ? -9.471 -17.660 2.387 1.00 73.00 89 TYR A O 1
ATOM 701 N N . LYS A 1 90 ? -11.040 -17.186 3.926 1.00 80.81 90 LYS A N 1
ATOM 702 C CA . LYS A 1 90 ? -11.057 -15.743 3.634 1.00 80.81 90 LYS A CA 1
ATOM 703 C C . LYS A 1 90 ? -9.716 -15.107 4.000 1.00 80.81 90 LYS A C 1
ATOM 705 O O . LYS A 1 90 ? -9.208 -14.296 3.233 1.00 80.81 90 LYS A O 1
ATOM 710 N N . TYR A 1 91 ? -9.116 -15.522 5.118 1.00 81.00 91 TYR A N 1
ATOM 711 C CA . TYR A 1 91 ? -7.767 -15.091 5.489 1.00 81.00 91 TYR A CA 1
ATOM 712 C C . TYR A 1 91 ? -6.724 -15.516 4.455 1.00 81.00 91 TYR A C 1
ATOM 714 O O . TYR A 1 91 ? -5.936 -14.678 4.034 1.00 81.00 91 TYR A O 1
ATOM 722 N N . CYS A 1 92 ? -6.756 -16.767 3.987 1.00 83.81 92 CYS A N 1
ATOM 723 C CA . CYS A 1 92 ? -5.812 -17.266 2.989 1.00 83.81 92 CYS A CA 1
ATOM 724 C C . CYS A 1 92 ? -5.869 -16.448 1.690 1.00 83.81 92 CYS A C 1
ATOM 726 O O . CYS A 1 92 ? -4.836 -15.970 1.225 1.00 83.81 92 CYS A O 1
ATOM 728 N N . LEU A 1 93 ? -7.068 -16.195 1.148 1.00 86.94 93 LEU A N 1
ATOM 729 C CA . LEU A 1 93 ? -7.228 -15.381 -0.065 1.00 86.94 93 LEU A CA 1
ATOM 730 C C . LEU A 1 93 ? -6.700 -13.951 0.112 1.00 86.94 93 LEU A C 1
ATOM 732 O O . LEU A 1 93 ? -6.010 -13.427 -0.767 1.00 86.94 93 LEU A O 1
ATOM 736 N N . ILE A 1 94 ? -6.984 -13.322 1.256 1.00 87.50 94 ILE A N 1
ATOM 737 C CA . ILE A 1 94 ? -6.487 -11.978 1.578 1.00 87.50 94 ILE A CA 1
ATOM 738 C C . ILE A 1 94 ? -4.958 -11.987 1.707 1.00 87.50 94 ILE A C 1
ATOM 740 O O . ILE A 1 94 ? -4.297 -11.099 1.169 1.00 87.50 94 ILE A O 1
ATOM 744 N N . SER A 1 95 ? -4.384 -12.997 2.361 1.00 85.62 95 SER A N 1
ATOM 745 C CA . SER A 1 95 ? -2.937 -13.155 2.522 1.00 85.62 95 SER A CA 1
ATOM 746 C C . SER A 1 95 ? -2.226 -13.395 1.191 1.00 85.62 95 SER A C 1
ATOM 748 O O . SER A 1 95 ? -1.234 -12.726 0.917 1.00 85.62 95 SER A O 1
ATOM 7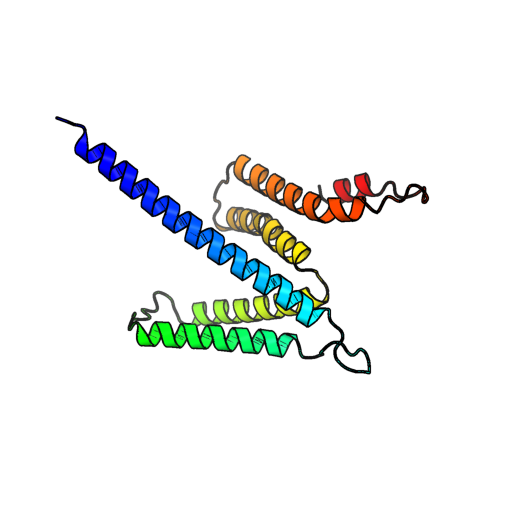50 N N . VAL A 1 96 ? -2.743 -14.273 0.326 1.00 88.56 96 VAL A N 1
ATOM 751 C CA . VAL A 1 96 ? -2.188 -14.514 -1.019 1.00 88.56 96 VAL A CA 1
ATOM 752 C C . VAL A 1 96 ? -2.230 -13.235 -1.854 1.00 88.56 96 VAL A C 1
ATOM 754 O O . VAL A 1 96 ? -1.226 -12.847 -2.451 1.00 88.56 96 VAL A O 1
ATOM 757 N N . THR A 1 97 ? -3.360 -12.523 -1.830 1.00 90.56 97 THR A N 1
ATOM 758 C CA . THR A 1 97 ? -3.514 -11.240 -2.534 1.00 90.56 97 THR A CA 1
ATOM 759 C C . THR A 1 97 ? -2.554 -10.181 -1.984 1.00 90.56 97 THR A C 1
ATOM 761 O O . THR A 1 97 ? -1.980 -9.400 -2.747 1.00 90.56 97 THR A O 1
ATOM 764 N N . ASN A 1 98 ? -2.327 -10.162 -0.666 1.00 87.94 98 ASN A N 1
ATOM 765 C CA . ASN A 1 98 ? -1.365 -9.269 -0.030 1.00 87.94 98 ASN A CA 1
ATOM 766 C C . ASN A 1 98 ? 0.068 -9.578 -0.472 1.00 87.94 98 ASN A C 1
ATOM 768 O O . ASN A 1 98 ? 0.771 -8.658 -0.882 1.00 87.94 98 ASN A O 1
ATOM 772 N N . ILE A 1 99 ? 0.472 -10.851 -0.464 1.00 85.25 99 ILE A N 1
ATOM 773 C CA . ILE A 1 99 ? 1.800 -11.277 -0.920 1.00 85.25 99 ILE A CA 1
ATOM 774 C C . ILE A 1 99 ? 2.001 -10.859 -2.378 1.00 85.25 99 ILE A C 1
ATOM 776 O O . ILE A 1 99 ? 2.966 -10.153 -2.668 1.00 85.25 99 ILE A O 1
ATOM 780 N N . LEU A 1 100 ? 1.053 -11.177 -3.267 1.00 88.00 100 LEU A N 1
ATOM 781 C CA . LEU A 1 100 ? 1.110 -10.796 -4.682 1.00 88.00 100 LEU A CA 1
ATOM 782 C C . LEU A 1 100 ? 1.243 -9.276 -4.865 1.00 88.00 100 LEU A C 1
ATOM 784 O O . LEU A 1 100 ? 2.089 -8.812 -5.630 1.00 88.00 100 LEU A O 1
ATOM 788 N N . THR A 1 101 ? 0.458 -8.497 -4.113 1.00 87.38 101 THR A N 1
ATOM 789 C CA . THR A 1 101 ? 0.519 -7.028 -4.134 1.00 87.38 101 THR A CA 1
ATOM 790 C C . THR A 1 101 ? 1.879 -6.524 -3.671 1.00 87.38 101 THR A C 1
ATOM 792 O O . THR A 1 101 ? 2.438 -5.622 -4.287 1.00 87.38 101 THR A O 1
ATOM 795 N N . THR A 1 102 ? 2.437 -7.097 -2.601 1.00 84.12 102 THR A N 1
ATOM 796 C CA . THR A 1 102 ? 3.756 -6.690 -2.110 1.00 84.12 102 THR A CA 1
ATOM 797 C C . THR A 1 102 ? 4.856 -7.041 -3.104 1.00 84.12 102 THR A C 1
ATOM 799 O O . THR A 1 102 ? 5.670 -6.175 -3.402 1.00 84.12 102 THR A O 1
ATOM 802 N N . THR A 1 103 ? 4.844 -8.240 -3.694 1.00 84.06 103 THR A N 1
ATOM 803 C CA . THR A 1 103 ? 5.809 -8.651 -4.723 1.00 84.06 103 THR A CA 1
ATOM 804 C C . THR A 1 103 ? 5.752 -7.728 -5.937 1.00 84.06 103 THR A C 1
ATOM 806 O O . THR A 1 103 ? 6.787 -7.226 -6.371 1.00 84.06 103 THR A O 1
ATOM 809 N N . CYS A 1 104 ? 4.548 -7.423 -6.430 1.00 85.19 104 CYS A N 1
ATOM 810 C CA . CYS A 1 104 ? 4.351 -6.471 -7.521 1.00 85.19 104 CYS A CA 1
ATOM 811 C C . CYS A 1 104 ? 4.820 -5.057 -7.141 1.00 85.19 104 CYS A C 1
ATOM 813 O O . CYS A 1 104 ? 5.507 -4.410 -7.922 1.00 85.19 104 CYS A O 1
ATOM 815 N N . GLN A 1 105 ? 4.535 -4.588 -5.920 1.00 82.56 105 GLN A N 1
ATOM 816 C CA . GLN A 1 105 ? 5.007 -3.286 -5.433 1.00 82.56 105 GLN A CA 1
ATOM 817 C C . GLN A 1 105 ? 6.543 -3.211 -5.399 1.00 82.56 105 GLN A C 1
ATOM 819 O O . GLN A 1 105 ? 7.118 -2.161 -5.696 1.00 82.56 105 GLN A O 1
ATOM 824 N N . TYR A 1 106 ? 7.207 -4.306 -5.027 1.00 79.31 106 TYR A N 1
ATOM 825 C CA . TYR A 1 106 ? 8.662 -4.375 -5.018 1.00 79.31 106 TYR A CA 1
ATOM 826 C C . TYR A 1 106 ? 9.227 -4.397 -6.440 1.00 79.31 106 TYR A C 1
ATOM 828 O O . TYR A 1 106 ? 10.120 -3.609 -6.721 1.00 79.31 106 TYR A O 1
ATOM 836 N N . GLU A 1 107 ? 8.683 -5.197 -7.360 1.00 80.25 107 GLU A N 1
ATOM 837 C CA . GLU A 1 107 ? 9.087 -5.163 -8.778 1.00 80.25 107 GLU A CA 1
ATOM 838 C C . GLU A 1 107 ? 8.844 -3.786 -9.413 1.00 80.25 107 GLU A C 1
ATOM 840 O O . GLU A 1 107 ? 9.724 -3.248 -10.085 1.00 80.25 107 GLU A O 1
ATOM 845 N N . ALA A 1 108 ? 7.704 -3.153 -9.125 1.00 81.94 108 ALA A N 1
ATOM 846 C CA . ALA A 1 108 ? 7.400 -1.810 -9.597 1.00 81.94 108 ALA A CA 1
ATOM 847 C C . ALA A 1 108 ? 8.459 -0.798 -9.150 1.00 81.94 108 ALA A C 1
ATOM 849 O O . ALA A 1 108 ? 8.767 0.102 -9.917 1.00 81.94 108 ALA A O 1
ATOM 850 N N . LEU A 1 109 ? 9.078 -0.950 -7.971 1.00 76.94 109 LEU A N 1
ATOM 851 C CA . LEU A 1 109 ? 10.127 -0.028 -7.509 1.00 76.94 109 LEU A CA 1
ATOM 852 C C . LEU A 1 109 ? 11.393 -0.062 -8.388 1.00 76.94 109 LEU A C 1
ATOM 854 O O . LEU A 1 109 ? 12.166 0.892 -8.373 1.00 76.94 109 LEU A O 1
ATOM 858 N N . LYS A 1 110 ? 11.612 -1.124 -9.184 1.00 72.25 110 LYS A N 1
ATOM 859 C CA . LYS A 1 110 ? 12.707 -1.149 -10.174 1.00 72.25 110 LYS A CA 1
ATOM 860 C C . LYS A 1 110 ? 12.443 -0.191 -11.332 1.00 72.25 110 LYS A C 1
ATOM 862 O O . LYS A 1 110 ? 13.366 0.452 -11.820 1.00 72.25 110 LYS A O 1
ATOM 867 N N . TYR A 1 111 ? 11.191 -0.116 -11.774 1.00 76.75 111 TYR A N 1
ATOM 868 C CA . TYR A 1 111 ? 10.781 0.661 -12.947 1.00 76.75 111 TYR A CA 1
ATOM 869 C C . TYR A 1 111 ? 10.287 2.064 -12.579 1.00 76.75 111 TYR A C 1
ATOM 871 O O . TYR A 1 111 ? 10.380 2.997 -13.371 1.00 76.75 111 TYR A O 1
ATOM 879 N N . VAL A 1 112 ? 9.767 2.215 -11.366 1.00 77.19 112 VAL A N 1
ATOM 880 C CA . VAL A 1 112 ? 8.991 3.357 -10.900 1.00 77.19 112 VAL A CA 1
ATOM 881 C C . VAL A 1 112 ? 9.653 3.911 -9.644 1.00 77.19 112 VAL A C 1
ATOM 883 O O . VAL A 1 112 ? 9.851 3.180 -8.677 1.00 77.19 112 VAL A O 1
ATOM 886 N N . SER A 1 113 ? 9.992 5.201 -9.637 1.00 80.06 113 SER A N 1
ATOM 887 C CA . SER A 1 113 ? 10.589 5.854 -8.465 1.00 80.06 113 SER A CA 1
ATOM 888 C C . SER A 1 113 ? 9.600 5.930 -7.293 1.00 80.06 113 SER A C 1
ATOM 890 O O . SER A 1 113 ? 8.378 5.897 -7.473 1.00 80.06 113 SER A O 1
ATOM 892 N N . PHE A 1 114 ? 10.115 6.064 -6.070 1.00 78.06 114 PHE A N 1
ATOM 893 C CA . PHE A 1 114 ? 9.314 6.194 -4.853 1.00 78.06 114 PHE A CA 1
ATOM 894 C C . PHE A 1 114 ? 8.243 7.308 -4.925 1.00 78.06 114 PHE A C 1
ATOM 896 O O . PHE A 1 114 ? 7.111 7.067 -4.482 1.00 78.06 114 PHE A O 1
ATOM 903 N N . PRO A 1 115 ? 8.505 8.487 -5.534 1.00 80.56 115 PRO A N 1
ATOM 904 C CA . PRO A 1 115 ? 7.470 9.491 -5.771 1.00 80.56 115 PRO A CA 1
ATOM 905 C C . PRO A 1 115 ? 6.297 8.956 -6.599 1.00 80.56 115 PRO A C 1
ATOM 907 O O . PRO A 1 115 ? 5.144 9.122 -6.209 1.00 80.56 115 PRO A O 1
ATOM 910 N N . VAL A 1 116 ? 6.559 8.233 -7.690 1.00 82.38 116 VAL A N 1
ATOM 911 C CA . VAL A 1 116 ? 5.492 7.699 -8.551 1.00 82.38 116 VAL A CA 1
ATOM 912 C C . VAL A 1 116 ? 4.735 6.557 -7.859 1.00 82.38 116 VAL A C 1
ATOM 914 O O . VAL A 1 116 ? 3.524 6.436 -8.029 1.00 82.38 116 VAL A O 1
ATOM 917 N N . GLN A 1 117 ? 5.379 5.770 -6.987 1.00 82.94 117 GLN A N 1
ATOM 918 C CA . GLN A 1 117 ? 4.646 4.831 -6.124 1.00 82.94 117 GLN A CA 1
ATOM 919 C C . GLN A 1 117 ? 3.695 5.545 -5.161 1.00 82.94 117 GLN A C 1
ATOM 921 O O . GLN A 1 117 ? 2.581 5.076 -4.920 1.00 82.94 117 GLN A O 1
ATOM 926 N N . THR A 1 118 ? 4.135 6.670 -4.597 1.00 80.19 118 THR A N 1
ATOM 927 C CA . THR A 1 118 ? 3.297 7.503 -3.729 1.00 80.19 118 THR A CA 1
ATOM 928 C C . THR A 1 118 ? 2.111 8.048 -4.519 1.00 80.19 118 THR A C 1
ATOM 930 O O . THR A 1 118 ? 0.977 7.908 -4.067 1.00 80.19 118 THR A O 1
ATOM 933 N N . LEU A 1 119 ? 2.340 8.520 -5.748 1.00 83.56 119 LEU A N 1
ATOM 934 C CA . LEU A 1 119 ? 1.277 8.939 -6.661 1.00 83.56 119 LEU A CA 1
ATOM 935 C C . LEU A 1 119 ? 0.287 7.810 -6.955 1.00 83.56 119 LEU A C 1
ATOM 937 O O . LEU A 1 119 ? -0.913 8.013 -6.819 1.00 83.56 119 LEU A O 1
ATOM 941 N N . ALA A 1 120 ? 0.759 6.606 -7.283 1.00 83.88 120 ALA A N 1
ATOM 942 C CA . ALA A 1 120 ? -0.107 5.452 -7.523 1.00 83.88 120 ALA A CA 1
ATOM 943 C C . ALA A 1 120 ? -0.940 5.086 -6.278 1.00 83.88 120 ALA A C 1
ATOM 945 O O . ALA A 1 120 ? -2.112 4.720 -6.385 1.00 83.88 120 ALA A O 1
ATOM 946 N N . LYS A 1 121 ? -0.368 5.229 -5.073 1.00 84.75 121 LYS A N 1
ATOM 947 C CA . LYS A 1 121 ? -1.095 5.047 -3.806 1.00 84.75 121 LYS A CA 1
ATOM 948 C C . LYS A 1 121 ? -2.128 6.142 -3.532 1.00 84.75 121 LYS A C 1
ATOM 950 O O . LYS A 1 121 ? -3.097 5.848 -2.836 1.00 84.75 121 LYS A O 1
ATOM 955 N N . CYS A 1 122 ? -1.945 7.346 -4.062 1.00 84.38 122 CYS A N 1
ATOM 956 C CA . CYS A 1 122 ? -2.953 8.406 -4.032 1.00 84.38 122 CYS A CA 1
ATOM 957 C C . CYS A 1 122 ? -4.036 8.154 -5.092 1.00 84.38 122 CYS A C 1
ATOM 959 O O . CYS A 1 122 ? -5.221 8.158 -4.774 1.00 84.38 122 CYS A O 1
ATOM 961 N N . ALA A 1 123 ? -3.638 7.819 -6.320 1.00 84.50 123 ALA A N 1
ATOM 962 C CA . ALA A 1 123 ? -4.536 7.586 -7.446 1.00 84.50 123 ALA A CA 1
ATOM 963 C C . ALA A 1 123 ? -5.458 6.377 -7.229 1.00 84.50 123 ALA A C 1
ATOM 965 O O . ALA A 1 123 ? -6.625 6.429 -7.609 1.00 84.50 123 ALA A O 1
ATOM 966 N N . LYS A 1 124 ? -4.995 5.316 -6.541 1.00 85.31 124 LYS A N 1
ATOM 967 C CA . LYS A 1 124 ? -5.846 4.155 -6.203 1.00 85.31 124 LYS A CA 1
ATOM 968 C C . LYS A 1 124 ? -7.045 4.512 -5.312 1.00 85.31 124 LYS A C 1
ATOM 970 O O . LYS A 1 124 ? -7.954 3.695 -5.186 1.00 85.31 124 LYS A O 1
ATOM 975 N N . MET A 1 125 ? -7.065 5.697 -4.691 1.00 81.25 125 MET A N 1
ATOM 976 C CA . MET A 1 125 ? -8.213 6.173 -3.917 1.00 81.25 125 MET A CA 1
ATOM 977 C C . MET A 1 125 ? -9.465 6.308 -4.793 1.00 81.25 125 MET A C 1
ATOM 979 O O . MET A 1 125 ? -10.556 5.966 -4.343 1.00 81.25 125 MET A O 1
ATOM 983 N N . ILE A 1 126 ? -9.305 6.719 -6.056 1.00 84.94 126 ILE A N 1
ATOM 984 C CA . ILE A 1 126 ? -10.411 6.881 -7.006 1.00 84.94 126 ILE A CA 1
ATOM 985 C C . ILE A 1 126 ? -11.052 5.517 -7.339 1.00 84.94 126 ILE A C 1
ATOM 987 O O . ILE A 1 126 ? -12.248 5.366 -7.083 1.00 84.94 126 ILE A O 1
ATOM 991 N N . PRO A 1 127 ? -10.305 4.483 -7.791 1.00 84.75 127 PRO A N 1
ATOM 992 C CA . PRO A 1 127 ? -10.843 3.134 -7.956 1.00 84.75 127 PRO A CA 1
ATOM 993 C C . PRO A 1 127 ? -11.514 2.576 -6.705 1.00 84.75 127 PRO A C 1
ATOM 995 O O . PRO A 1 127 ? -12.559 1.945 -6.814 1.00 84.75 127 PRO A O 1
ATOM 998 N N . VAL A 1 128 ? -10.953 2.816 -5.514 1.00 85.31 128 VAL A N 1
ATOM 999 C CA . VAL A 1 128 ? -11.552 2.338 -4.258 1.00 85.31 128 VAL A CA 1
ATOM 1000 C C . VAL A 1 128 ? -12.911 2.998 -4.008 1.00 85.31 128 VAL A C 1
ATOM 1002 O O . VAL A 1 128 ? -13.845 2.310 -3.596 1.00 85.31 128 VAL A O 1
ATOM 1005 N N . MET A 1 129 ? -13.059 4.295 -4.300 1.00 84.81 129 MET A N 1
ATOM 1006 C CA . MET A 1 129 ? -14.353 4.978 -4.195 1.00 84.81 129 MET A CA 1
ATOM 1007 C C . MET A 1 129 ? -15.351 4.511 -5.253 1.00 84.81 129 MET A C 1
ATOM 1009 O O . MET A 1 129 ? -16.507 4.253 -4.919 1.00 84.81 129 MET A O 1
ATOM 1013 N N . VAL A 1 130 ? -14.922 4.343 -6.506 1.00 85.19 130 VAL A N 1
ATOM 1014 C CA . VAL A 1 130 ? -15.788 3.850 -7.589 1.00 85.19 130 VAL A CA 1
ATOM 1015 C C . VAL A 1 130 ? -16.258 2.427 -7.289 1.00 85.19 130 VAL A C 1
ATOM 1017 O O . VAL A 1 130 ? -17.457 2.163 -7.283 1.00 85.19 130 VAL A O 1
ATOM 1020 N N . TRP A 1 131 ? -15.337 1.522 -6.949 1.00 86.50 131 TRP A N 1
ATOM 1021 C CA . TRP A 1 131 ? -15.654 0.140 -6.587 1.00 86.50 131 TRP A CA 1
ATOM 1022 C C . TRP A 1 131 ? -16.578 0.066 -5.366 1.00 86.50 131 TRP A C 1
ATOM 1024 O O . TRP A 1 131 ? -17.558 -0.678 -5.374 1.00 86.50 131 TRP A O 1
ATOM 1034 N N . GLY A 1 132 ? -16.316 0.882 -4.337 1.00 84.44 132 GLY A N 1
ATOM 1035 C CA . GLY A 1 132 ? -17.174 1.002 -3.156 1.00 84.44 132 GLY A CA 1
ATOM 1036 C C . GLY A 1 132 ? -18.576 1.521 -3.484 1.00 84.44 132 GLY A C 1
ATOM 1037 O O . GLY A 1 132 ? -19.557 1.019 -2.941 1.00 84.44 132 GLY A O 1
ATOM 1038 N N . THR A 1 133 ? -18.691 2.475 -4.407 1.00 83.25 133 THR A N 1
ATOM 1039 C CA . THR A 1 133 ? -19.983 3.005 -4.872 1.00 83.25 133 THR A CA 1
ATOM 1040 C C . THR A 1 133 ? -20.768 1.953 -5.645 1.00 83.25 133 THR A C 1
ATOM 1042 O O . THR A 1 133 ? -21.957 1.783 -5.393 1.00 83.25 133 THR A O 1
ATOM 1045 N N . LEU A 1 134 ? -20.109 1.206 -6.536 1.00 83.94 134 LEU A N 1
ATOM 1046 C CA . LEU A 1 134 ? -20.750 0.166 -7.340 1.00 83.94 134 LEU A CA 1
ATOM 1047 C C . LEU A 1 134 ? -21.297 -0.971 -6.467 1.00 83.94 134 LEU A C 1
ATOM 1049 O O . LEU A 1 134 ? -22.469 -1.318 -6.595 1.00 83.94 134 LEU A O 1
ATOM 1053 N N . ILE A 1 135 ? -20.480 -1.515 -5.555 1.00 84.94 135 ILE A N 1
ATOM 1054 C CA . ILE A 1 135 ? -20.827 -2.734 -4.807 1.00 84.94 135 ILE A CA 1
ATOM 1055 C C . ILE A 1 135 ? -21.670 -2.479 -3.550 1.00 84.94 135 ILE A C 1
ATOM 1057 O O . ILE A 1 135 ? -22.574 -3.253 -3.258 1.00 84.94 135 ILE A O 1
ATOM 1061 N N . MET A 1 136 ? -21.391 -1.408 -2.795 1.00 80.06 136 MET A N 1
ATOM 1062 C CA . MET A 1 136 ? -22.129 -1.082 -1.564 1.00 80.06 136 MET A CA 1
ATOM 1063 C C . MET A 1 136 ? -23.292 -0.118 -1.811 1.00 80.06 136 MET A C 1
ATOM 1065 O O . MET A 1 136 ? -24.008 0.195 -0.862 1.00 80.06 136 MET A O 1
ATOM 1069 N N . GLN A 1 137 ? -23.456 0.406 -3.036 1.00 74.31 137 GLN A N 1
ATOM 1070 C CA . GLN A 1 137 ? -24.457 1.434 -3.367 1.00 74.31 137 GLN A CA 1
ATOM 1071 C C . GLN A 1 137 ? -24.410 2.638 -2.406 1.00 74.31 137 GLN A C 1
ATOM 1073 O O . GLN A 1 137 ? -25.399 3.343 -2.194 1.00 74.31 137 GLN A O 1
ATOM 1078 N N . LYS A 1 138 ? -23.244 2.900 -1.794 1.00 69.44 138 LYS A N 1
ATOM 1079 C CA . LYS A 1 138 ? -23.059 4.068 -0.937 1.00 69.44 138 LYS A CA 1
ATOM 1080 C C . LYS A 1 138 ? -23.024 5.299 -1.826 1.00 69.44 138 LYS A C 1
ATOM 1082 O O . LYS A 1 138 ? -22.117 5.464 -2.636 1.00 69.44 138 LYS A O 1
ATOM 1087 N N . LYS A 1 139 ? -24.008 6.180 -1.653 1.00 71.19 139 LYS A N 1
ATOM 1088 C CA . LYS A 1 139 ? -24.032 7.489 -2.303 1.00 71.19 139 LYS A CA 1
ATOM 1089 C C . LYS A 1 139 ? -22.978 8.383 -1.652 1.00 71.19 139 LYS A C 1
ATOM 1091 O O . LYS A 1 139 ? -23.246 9.035 -0.646 1.00 71.19 139 LYS A O 1
ATOM 1096 N N . TYR A 1 140 ? -21.773 8.388 -2.210 1.00 68.88 140 TYR A N 1
ATOM 1097 C CA . TYR A 1 140 ? -20.764 9.385 -1.863 1.00 68.88 140 TYR A CA 1
ATOM 1098 C C . TYR A 1 140 ? -21.254 10.766 -2.307 1.00 68.88 140 TYR A C 1
ATOM 1100 O O . TYR A 1 140 ? -21.881 10.906 -3.363 1.00 68.88 140 TYR A O 1
ATOM 1108 N N . ARG A 1 141 ? -21.008 11.796 -1.491 1.00 75.25 141 ARG A N 1
ATOM 1109 C CA . ARG A 1 141 ? -21.323 13.172 -1.895 1.00 75.25 141 ARG A CA 1
ATOM 1110 C C . ARG A 1 141 ? -20.341 13.549 -3.002 1.00 75.25 141 ARG A C 1
ATOM 1112 O O . ARG A 1 141 ? -19.175 13.179 -2.936 1.00 75.25 141 ARG A O 1
ATOM 1119 N N . GLY A 1 142 ? -20.775 14.330 -3.994 1.00 77.12 142 GLY A N 1
ATOM 1120 C CA . GLY A 1 142 ? -19.882 14.801 -5.068 1.00 77.12 142 GLY A CA 1
ATOM 1121 C C . GLY A 1 142 ? -18.616 15.504 -4.549 1.00 77.12 142 GLY A C 1
ATOM 1122 O O . GLY A 1 142 ? -17.577 15.477 -5.198 1.00 77.12 142 GLY A O 1
ATOM 1123 N N . PHE A 1 143 ? -18.676 16.053 -3.332 1.00 83.50 143 PHE A N 1
ATOM 1124 C CA . PHE A 1 143 ? -17.526 16.617 -2.632 1.00 83.50 143 PHE A CA 1
ATOM 1125 C C . PHE A 1 143 ? -16.418 15.592 -2.338 1.00 83.50 143 PHE A C 1
ATOM 1127 O O . PHE A 1 143 ? -15.248 15.923 -2.492 1.00 83.50 143 PHE A O 1
ATOM 1134 N N . ASP A 1 144 ? -16.756 14.348 -1.983 1.00 83.56 144 ASP A N 1
ATOM 1135 C CA . ASP A 1 144 ? -15.761 13.301 -1.706 1.00 83.56 144 ASP A CA 1
ATOM 1136 C C . ASP A 1 144 ? -14.952 12.974 -2.974 1.00 83.56 144 ASP A C 1
ATOM 1138 O O . ASP A 1 144 ? -13.726 12.851 -2.935 1.00 83.56 144 ASP A O 1
ATOM 1142 N N . TYR A 1 145 ? -15.635 12.930 -4.124 1.00 83.62 145 TYR A N 1
ATOM 1143 C CA . TYR A 1 145 ? -15.008 12.784 -5.438 1.00 83.62 145 TYR A CA 1
ATOM 1144 C C . TYR A 1 145 ? -14.113 13.974 -5.794 1.00 83.62 145 TYR A C 1
ATOM 1146 O O . TYR A 1 145 ? -12.986 13.769 -6.244 1.00 83.62 145 TYR A O 1
ATOM 1154 N N . LEU A 1 146 ? -14.578 15.204 -5.550 1.00 86.31 146 LEU A N 1
ATOM 1155 C CA . LEU A 1 146 ? -13.804 16.418 -5.822 1.00 86.31 146 LEU A CA 1
ATOM 1156 C C . LEU A 1 146 ? -12.526 16.464 -4.981 1.00 86.31 146 LEU A C 1
ATOM 1158 O O . LEU A 1 146 ? -11.451 16.727 -5.516 1.00 86.31 146 LEU A O 1
ATOM 1162 N N . VAL A 1 147 ? -12.612 16.153 -3.685 1.00 87.19 147 VAL A N 1
ATOM 1163 C CA . VAL A 1 147 ? -11.439 16.098 -2.800 1.00 87.19 147 VAL A CA 1
ATOM 1164 C C . VAL A 1 147 ? -10.444 15.045 -3.286 1.00 87.19 147 VAL A C 1
ATOM 1166 O O . VAL A 1 147 ? -9.247 15.320 -3.341 1.00 87.19 147 VAL A O 1
ATOM 1169 N N . ALA A 1 148 ? -10.908 13.862 -3.700 1.00 85.81 148 ALA A N 1
ATOM 1170 C CA . ALA A 1 148 ? -10.017 12.829 -4.221 1.00 85.81 148 ALA A CA 1
ATOM 1171 C C . ALA A 1 148 ? -9.309 13.228 -5.516 1.00 85.81 148 ALA A C 1
ATOM 1173 O O . ALA A 1 148 ? -8.116 12.951 -5.689 1.00 85.81 148 ALA A O 1
ATOM 1174 N N . PHE A 1 149 ? -10.032 13.905 -6.403 1.00 85.38 149 PHE A N 1
ATOM 1175 C CA . PHE A 1 149 ? -9.475 14.454 -7.628 1.00 85.38 149 PHE A CA 1
ATOM 1176 C C . PHE A 1 149 ? -8.431 15.535 -7.326 1.00 85.38 149 PHE A C 1
ATOM 1178 O O . PHE A 1 149 ? -7.314 15.462 -7.831 1.00 85.38 149 PHE A O 1
ATOM 1185 N N . LEU A 1 150 ? -8.731 16.467 -6.416 1.00 87.75 150 LEU A N 1
ATOM 1186 C CA . LEU A 1 150 ? -7.818 17.541 -6.025 1.00 87.75 150 LEU A CA 1
ATOM 1187 C C . LEU A 1 150 ? -6.529 17.012 -5.375 1.00 87.75 150 LEU A C 1
ATOM 1189 O O . LEU A 1 150 ? -5.444 17.503 -5.675 1.00 87.75 150 LEU A O 1
ATOM 1193 N N . VAL A 1 151 ? -6.627 15.978 -4.532 1.00 86.12 151 VAL A N 1
ATOM 1194 C CA . VAL A 1 151 ? -5.453 15.300 -3.952 1.00 86.12 151 VAL A CA 1
ATOM 1195 C C . VAL A 1 151 ? -4.604 14.649 -5.045 1.00 86.12 151 VAL A C 1
ATOM 1197 O O . VAL A 1 151 ? -3.381 14.787 -5.043 1.00 86.12 151 VAL A O 1
ATOM 1200 N N . THR A 1 152 ? -5.239 13.971 -6.004 1.00 84.12 152 THR A N 1
ATOM 1201 C CA . THR A 1 152 ? -4.536 13.317 -7.118 1.00 84.12 152 THR A CA 1
ATOM 1202 C C . THR A 1 152 ? -3.838 14.343 -8.012 1.00 84.12 152 THR A C 1
ATOM 1204 O O . THR A 1 152 ? -2.671 14.153 -8.362 1.00 84.12 152 THR A O 1
ATOM 1207 N N . LEU A 1 153 ? -4.501 15.463 -8.317 1.00 83.56 153 LEU A N 1
ATOM 1208 C CA . LEU A 1 153 ? -3.908 16.581 -9.049 1.00 83.56 153 LEU A CA 1
ATOM 1209 C C . LEU A 1 153 ? -2.728 17.195 -8.292 1.00 83.56 153 LEU A C 1
ATOM 1211 O O . LEU A 1 153 ? -1.661 17.359 -8.877 1.00 83.56 153 LEU A O 1
ATOM 1215 N N . GLY A 1 154 ? -2.872 17.469 -6.993 1.00 84.50 154 GLY A N 1
ATOM 1216 C CA . GLY A 1 154 ? -1.798 18.035 -6.173 1.00 84.50 154 GLY A CA 1
ATOM 1217 C C . GLY A 1 154 ? -0.543 17.157 -6.150 1.00 84.50 154 GLY A C 1
ATOM 1218 O O . GLY A 1 154 ? 0.565 17.652 -6.351 1.00 84.50 154 GLY A O 1
ATOM 1219 N N . CYS A 1 155 ? -0.705 15.839 -5.985 1.00 82.75 155 CYS A N 1
ATOM 1220 C CA . CYS A 1 155 ? 0.413 14.896 -6.050 1.00 82.75 155 CYS A CA 1
ATOM 1221 C C . CYS A 1 155 ? 1.032 14.801 -7.455 1.00 82.75 155 CYS A C 1
ATOM 1223 O O . CYS A 1 155 ? 2.250 14.661 -7.571 1.00 82.75 155 CYS A O 1
ATOM 1225 N N . SER A 1 156 ? 0.216 14.881 -8.511 1.00 79.81 156 SER A N 1
ATOM 1226 C CA . SER A 1 156 ? 0.690 14.832 -9.902 1.00 79.81 156 SER A CA 1
ATOM 1227 C C . SER A 1 156 ? 1.521 16.067 -10.246 1.00 79.81 156 SER A C 1
ATOM 1229 O O . SER A 1 156 ? 2.631 15.939 -10.762 1.00 79.81 156 SER A O 1
ATOM 1231 N N . VAL A 1 157 ? 1.027 17.256 -9.884 1.00 80.75 157 VAL A N 1
ATOM 1232 C CA . VAL A 1 157 ? 1.742 18.526 -10.068 1.00 80.75 157 VAL A CA 1
ATOM 1233 C C . VAL A 1 157 ? 3.052 18.517 -9.287 1.00 80.75 157 VAL A C 1
ATOM 1235 O O . VAL A 1 157 ? 4.075 18.878 -9.848 1.00 80.75 157 VAL A O 1
ATOM 1238 N N . PHE A 1 158 ? 3.069 18.034 -8.041 1.00 80.75 158 PHE A N 1
ATOM 1239 C CA . PHE A 1 158 ? 4.289 17.987 -7.227 1.00 80.75 158 PHE A CA 1
ATOM 1240 C C . PHE A 1 158 ? 5.417 17.143 -7.843 1.00 80.75 158 PHE A C 1
ATOM 1242 O O . PHE A 1 158 ? 6.587 17.483 -7.698 1.00 80.75 158 PHE A O 1
ATOM 1249 N N . ILE A 1 159 ? 5.087 16.049 -8.536 1.00 74.44 159 ILE A N 1
ATOM 1250 C CA . ILE A 1 159 ? 6.087 15.212 -9.218 1.00 74.44 159 ILE A CA 1
ATOM 1251 C C . ILE A 1 159 ? 6.521 15.829 -10.547 1.00 74.44 159 ILE A C 1
ATOM 1253 O O . ILE A 1 159 ? 7.681 15.692 -10.930 1.00 74.44 159 ILE A O 1
ATOM 1257 N N . LEU A 1 160 ? 5.603 16.496 -11.248 1.00 70.31 160 LEU A N 1
ATOM 1258 C CA . LEU A 1 160 ? 5.875 17.074 -12.559 1.00 70.31 160 LEU A CA 1
ATOM 1259 C C . LEU A 1 160 ? 6.604 18.425 -12.474 1.00 70.31 160 LEU A C 1
ATOM 1261 O O . LEU A 1 160 ? 7.402 18.729 -13.352 1.00 70.31 160 LEU A O 1
ATOM 1265 N N . PHE A 1 161 ? 6.377 19.210 -11.418 1.00 69.75 161 PHE A N 1
ATOM 1266 C CA . PHE A 1 161 ? 6.975 20.535 -11.230 1.00 69.75 161 PHE A CA 1
ATOM 1267 C C . PHE A 1 161 ? 8.517 20.528 -11.247 1.00 69.75 161 PHE A C 1
ATOM 1269 O O . PHE A 1 161 ? 9.081 21.271 -12.044 1.00 69.75 161 PHE A O 1
ATOM 1276 N N . PRO A 1 162 ? 9.231 19.652 -10.503 1.00 63.56 162 PRO A N 1
ATOM 1277 C CA . PRO A 1 162 ? 10.692 19.585 -10.598 1.00 63.56 162 PRO A CA 1
ATOM 1278 C C . PRO A 1 162 ? 11.193 19.044 -11.946 1.00 63.56 162 PRO A C 1
ATOM 1280 O O . PRO A 1 162 ? 12.328 19.314 -12.310 1.00 63.56 162 PRO A O 1
ATOM 1283 N N . ALA A 1 163 ? 10.374 18.307 -12.708 1.00 57.88 163 ALA A N 1
ATOM 1284 C CA . ALA A 1 163 ? 10.719 17.914 -14.079 1.00 57.88 163 ALA A CA 1
ATOM 1285 C C . ALA A 1 163 ? 10.537 19.068 -15.088 1.00 57.88 163 ALA A C 1
ATOM 1287 O O . ALA A 1 163 ? 10.975 18.957 -16.232 1.00 57.88 163 ALA A O 1
ATOM 1288 N N . GLY A 1 164 ? 9.878 20.158 -14.676 1.00 52.16 164 GLY A N 1
ATOM 1289 C CA . GLY A 1 164 ? 9.688 21.376 -15.457 1.00 52.16 164 GLY A CA 1
ATOM 1290 C C . GLY A 1 164 ? 10.786 22.424 -15.265 1.00 52.16 164 GLY A C 1
ATOM 1291 O O . GLY A 1 164 ? 10.952 23.255 -16.144 1.00 52.16 164 GLY A O 1
ATOM 1292 N N . ASP A 1 165 ? 11.575 22.397 -14.189 1.00 51.50 165 ASP A N 1
ATOM 1293 C CA . ASP A 1 165 ? 12.643 23.400 -13.998 1.00 51.50 165 ASP A CA 1
ATOM 1294 C C . ASP A 1 165 ? 13.902 23.134 -14.850 1.00 51.50 165 ASP A C 1
ATOM 1296 O O . ASP A 1 165 ? 14.750 24.013 -14.990 1.00 51.50 165 ASP A O 1
ATOM 1300 N N . ASP A 1 166 ? 13.972 21.993 -15.548 1.00 46.28 166 ASP A N 1
ATOM 1301 C CA . ASP A 1 166 ? 14.928 21.769 -16.643 1.00 46.28 166 ASP A CA 1
ATOM 1302 C C . ASP A 1 166 ? 14.449 22.388 -17.979 1.00 46.28 166 ASP A C 1
ATOM 1304 O O . ASP A 1 166 ? 14.881 21.984 -19.064 1.00 46.28 166 ASP A O 1
ATOM 1308 N N . ILE A 1 167 ? 13.583 23.411 -17.933 1.00 48.41 167 ILE A N 1
ATOM 1309 C CA . ILE A 1 167 ? 13.354 24.336 -19.055 1.00 48.41 167 ILE A CA 1
ATOM 1310 C C . ILE A 1 167 ? 14.579 25.260 -19.156 1.00 48.41 167 ILE A C 1
ATOM 1312 O O . ILE A 1 167 ? 14.553 26.464 -18.913 1.00 48.41 167 ILE A O 1
ATOM 1316 N N . SER A 1 168 ? 15.698 24.659 -19.559 1.00 39.34 168 SER A N 1
ATOM 1317 C CA . SER A 1 168 ? 16.733 25.350 -20.313 1.00 39.34 168 SER A CA 1
ATOM 1318 C C . SER A 1 168 ? 16.052 26.042 -21.505 1.00 39.34 168 SER A C 1
ATOM 1320 O O . SER A 1 168 ? 15.347 25.374 -22.270 1.00 39.34 168 SER A O 1
ATOM 1322 N N . PRO A 1 169 ? 16.233 27.361 -21.709 1.00 46.94 169 PRO A N 1
ATOM 1323 C CA . PRO A 1 169 ? 15.515 28.125 -22.731 1.00 46.94 169 PRO A CA 1
ATOM 1324 C C . PRO A 1 169 ? 15.930 27.794 -24.177 1.00 46.94 169 PRO A C 1
ATOM 1326 O O . PRO A 1 169 ? 15.575 28.531 -25.094 1.00 46.94 169 PRO A O 1
ATOM 1329 N N . TYR A 1 170 ? 16.663 26.700 -24.421 1.00 49.03 170 TYR A N 1
ATOM 1330 C CA . TYR A 1 170 ? 17.210 26.374 -25.739 1.00 49.03 170 TYR A CA 1
ATOM 1331 C C . TYR A 1 170 ? 16.635 25.132 -26.429 1.00 49.03 170 TYR A C 1
ATOM 1333 O O . TYR A 1 170 ? 17.258 24.612 -27.348 1.00 49.03 170 TYR A O 1
ATOM 1341 N N . ASN A 1 171 ? 15.424 24.677 -26.092 1.00 38.56 171 ASN A N 1
ATOM 1342 C CA . ASN A 1 171 ? 14.693 23.835 -27.044 1.00 38.56 171 ASN A CA 1
ATOM 1343 C C . ASN A 1 171 ? 13.202 24.167 -27.123 1.00 38.56 171 ASN A C 1
ATOM 1345 O O . ASN A 1 171 ? 12.350 23.682 -26.382 1.00 38.56 171 ASN A O 1
ATOM 1349 N N . LYS A 1 172 ? 12.920 25.015 -28.109 1.00 37.44 172 LYS A N 1
ATOM 1350 C CA . LYS A 1 172 ? 11.637 25.200 -28.772 1.00 37.44 172 LYS A CA 1
ATOM 1351 C C . LYS A 1 172 ? 11.078 23.835 -29.192 1.00 37.44 172 LYS A C 1
ATOM 1353 O O . LYS A 1 172 ? 11.626 23.200 -30.085 1.00 37.44 172 LYS A O 1
ATOM 1358 N N . GLY A 1 173 ? 9.981 23.408 -28.567 1.00 42.41 173 GLY A N 1
ATOM 1359 C CA . GLY A 1 173 ? 9.171 22.297 -29.073 1.00 42.41 173 GLY A CA 1
ATOM 1360 C C . GLY A 1 173 ? 8.823 21.221 -28.056 1.00 42.41 173 GLY A C 1
ATOM 1361 O O . GLY A 1 173 ? 9.147 20.062 -28.272 1.00 42.41 173 GLY A O 1
ATOM 1362 N N . ARG A 1 174 ? 8.098 21.573 -26.991 1.00 41.44 174 ARG A N 1
ATOM 1363 C CA . ARG A 1 174 ? 7.090 20.670 -26.423 1.00 41.44 174 ARG A CA 1
ATOM 1364 C C . ARG A 1 174 ? 5.963 21.481 -25.804 1.00 41.44 174 ARG A C 1
ATOM 1366 O O . ARG A 1 174 ? 5.978 21.814 -24.626 1.00 41.44 174 ARG A O 1
ATOM 1373 N N . GLU A 1 175 ? 4.926 21.689 -26.600 1.00 48.81 175 GLU A N 1
ATOM 1374 C CA . GLU A 1 175 ? 3.565 22.065 -26.197 1.00 48.81 175 GLU A CA 1
ATOM 1375 C C . GLU A 1 175 ? 2.894 20.962 -25.334 1.00 48.81 175 GLU A C 1
ATOM 1377 O O . GLU A 1 175 ? 1.675 20.813 -25.284 1.00 48.81 175 GLU A O 1
ATOM 1382 N N . ASN A 1 176 ? 3.692 20.157 -24.623 1.00 46.59 176 ASN A N 1
ATOM 1383 C CA . ASN A 1 176 ? 3.264 18.920 -23.986 1.00 46.59 176 ASN A CA 1
ATOM 1384 C C . ASN A 1 176 ? 2.847 19.111 -22.528 1.00 46.59 176 ASN A C 1
ATOM 1386 O O . ASN A 1 176 ? 2.290 18.183 -21.949 1.00 46.59 176 ASN A O 1
ATOM 1390 N N . THR A 1 177 ? 3.058 20.286 -21.929 1.00 59.94 177 THR A N 1
ATOM 1391 C CA . THR A 1 177 ? 2.570 20.541 -20.565 1.00 59.94 177 THR A CA 1
ATOM 1392 C C . THR A 1 177 ? 1.045 20.642 -20.548 1.00 59.94 177 THR A C 1
ATOM 1394 O O . THR A 1 177 ? 0.404 20.075 -19.670 1.00 59.94 177 THR A O 1
ATOM 1397 N N . VAL A 1 178 ? 0.440 21.259 -21.571 1.00 55.72 178 VAL A N 1
ATOM 1398 C CA . VAL A 1 178 ? -1.026 21.315 -21.715 1.00 55.72 178 VAL A CA 1
ATOM 1399 C C . VAL A 1 178 ? -1.580 19.956 -22.155 1.00 55.72 178 VAL A C 1
ATOM 1401 O O . VAL A 1 178 ? -2.580 19.498 -21.613 1.00 55.72 178 VAL A O 1
ATOM 1404 N N . TRP A 1 179 ? -0.892 19.259 -23.064 1.00 48.66 179 TRP A N 1
ATOM 1405 C CA . TRP A 1 179 ? -1.294 17.924 -23.529 1.00 48.66 179 TRP A CA 1
ATOM 1406 C C . TRP A 1 179 ? -1.222 16.846 -22.433 1.00 48.66 179 TRP A C 1
ATOM 1408 O O . TRP A 1 179 ? -2.078 15.968 -22.383 1.00 48.66 179 TRP A O 1
ATOM 1418 N N . GLY A 1 180 ? -0.243 16.921 -21.524 1.00 56.50 180 GLY A N 1
ATOM 14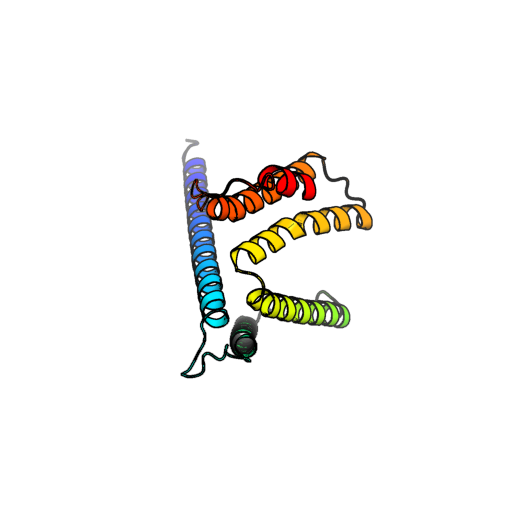19 C CA . GLY A 1 180 ? -0.129 16.007 -20.382 1.00 56.50 180 GLY A CA 1
ATOM 1420 C C . GLY A 1 180 ? -1.231 16.216 -19.342 1.00 56.50 180 GLY A C 1
ATOM 1421 O O . GLY A 1 180 ? -1.761 15.245 -18.809 1.00 56.50 180 GLY A O 1
ATOM 1422 N N . VAL A 1 181 ? -1.624 17.473 -19.110 1.00 54.97 181 VAL A N 1
ATOM 1423 C CA . VAL A 1 181 ? -2.768 17.817 -18.250 1.00 54.97 181 VAL A CA 1
ATOM 1424 C C . VAL A 1 181 ? -4.090 17.420 -18.917 1.00 54.97 181 VAL A C 1
ATOM 1426 O O . VAL A 1 181 ? -4.970 16.894 -18.246 1.00 54.97 181 VAL A O 1
ATOM 1429 N N . SER A 1 182 ? -4.208 17.585 -20.238 1.00 58.59 182 SER A N 1
ATOM 1430 C CA . SER A 1 182 ? -5.408 17.213 -20.999 1.00 58.59 182 SER A CA 1
ATOM 1431 C C . SER A 1 182 ? -5.607 15.702 -21.161 1.00 58.59 182 SER A C 1
ATOM 1433 O O . SER A 1 182 ? -6.739 15.288 -21.364 1.00 58.59 182 SER A O 1
ATOM 1435 N N . LEU A 1 183 ? -4.551 14.882 -21.100 1.00 42.31 183 LEU A N 1
ATOM 1436 C CA . LEU A 1 183 ? -4.661 13.414 -21.162 1.00 42.31 183 LEU A CA 1
ATOM 1437 C C . LEU A 1 183 ? -5.040 12.766 -19.821 1.00 42.31 183 LEU A C 1
ATOM 1439 O O . LEU A 1 183 ? -5.349 11.576 -19.794 1.00 42.31 183 LEU A O 1
ATOM 1443 N N . MET A 1 184 ? -4.957 13.506 -18.711 1.00 54.59 184 MET A N 1
ATOM 1444 C CA . MET A 1 184 ? -5.264 12.998 -17.367 1.00 54.59 184 MET A CA 1
ATOM 1445 C C . MET A 1 184 ? -6.662 13.372 -16.859 1.00 54.59 184 MET A C 1
ATOM 1447 O O . MET A 1 184 ? -7.090 12.817 -15.844 1.00 54.59 184 MET A O 1
ATOM 1451 N N . VAL A 1 185 ? -7.340 14.310 -17.526 1.00 51.38 185 VAL A N 1
ATOM 1452 C CA . VAL A 1 185 ? -8.755 14.649 -17.298 1.00 51.38 185 VAL A CA 1
ATOM 1453 C C . VAL A 1 185 ? -9.619 13.749 -18.167 1.00 51.38 185 VAL A C 1
ATOM 1455 O O . VAL A 1 185 ? -10.569 13.159 -17.608 1.00 51.38 185 VAL A O 1
#

pLDDT: mean 75.37, std 13.93, range [37.44, 94.0]

Secondary structure (DSSP, 8-state):
---HHHHHHHHHHHHHHHHHHHHHHHHHHHHHHHHHHHHHHHHSEETTTTEE-TTHHHHHHHHHHHHHHHHHHHHHHTT------S-HHHHHHHHHHHHHHHHHHHHHHHHS-HHHHHHHHHHTHHHHHHHHHHHH-----HHHHHHHHHHHHHHHHHHHHHHHTT--TT----THHHHHHHTT-